Protein AF-W1DVC2-F1 (afdb_monomer_lite)

InterPro domains:
  IPR017850 Alkaline-phosphatase-like, core domain superfamily [G3DSA:3.40.720.10] (1-120)
  IPR017850 Alkaline-phosphatase-like, core domain superfamily [SSF53649] (7-137)
  IPR050448 OpgB/LTA synthase bacterial cell wall biosynthesis [PTHR47371] (1-309)
  IPR054288 Domain of unknown function DUF7024 [PF22895] (284-330)

pLDDT: mean 89.61, std 12.05, range [31.64, 98.25]

Foldseek 3Di:
DQLAPAQGHADPPAPQQFDDDPNDTRRNVSSVNRVVRVVVVVVVVCLPDPCQQVDKDKDKDPDWHDHYSCVVVQVVDDTDIDIDIDHSNDRDDDDQPAQAHPQQRVLQVCVVVVHHQDDDQHGHSPPGHHPRNVDVPVVVVCVVCVVVVQVVVVFDQAFFKKKAQQVQQWIDGPRDIDHDQWKWFHDNGGIDIDDDDPPDDPVLLVLLPDDQATKMKGKAAQLLCCLQANLVSVLGRAIWIWIEGQQFDIDIDGPPDSMDMDGHDYDPGDGHVVSSVVSSVSSPQPQARDEHDDPFDDLQHGYTHPPDPGDDDRFHQDPVGDTRPPPVDPPPPD

Secondary structure (DSSP, 8-state):
-TT-TTT----TT-S----EETTEE-HHHHHHHHHHHHHHHHHHHHHTSTTGGG-EEEEE-SS---SSTTHHHHTTS-----EEEEESS------------TTHHHHHHHHHTTS-SEETTEE-TTTS--HHHH-S-HHHHHHHHHHHHHHTS---S--SEEEEETTTTEEEETTEEEESSEEEEE-SS-EEEEE--TTS--HHHHHTTS-TT-EEEEEEEHHHHHHHH-GGGTT--SEEEEEEETTS-EEEEE--SSEEEEE-----PPP-HHHHHHHHHHHHS-TTT-EES-SS--TTSSSEETT-----S---B-TTS-BTT---------

Organism: NCBI:txid1432552

Radius of gyration: 25.4 Å; chains: 1; bounding box: 61×59×63 Å

Structure (mmCIF, N/CA/C/O backbone):
data_AF-W1DVC2-F1
#
_entry.id   AF-W1DVC2-F1
#
loop_
_atom_site.group_PDB
_atom_site.id
_atom_site.type_symbol
_atom_site.label_atom_id
_atom_site.label_alt_id
_atom_site.label_comp_id
_atom_site.label_asym_id
_atom_site.label_entity_id
_atom_site.label_seq_id
_atom_site.pdbx_PDB_ins_code
_atom_site.Cartn_x
_atom_site.Cartn_y
_atom_site.Cartn_z
_atom_site.occupancy
_atom_site.B_iso_or_equiv
_atom_site.auth_seq_id
_atom_site.auth_comp_id
_atom_site.auth_asym_id
_atom_site.auth_atom_id
_atom_site.pdbx_PDB_model_num
ATOM 1 N N . MET A 1 1 ? -11.794 9.216 6.863 1.00 61.22 1 MET A N 1
ATOM 2 C CA . MET A 1 1 ? -11.065 10.051 5.881 1.00 61.22 1 MET A CA 1
ATOM 3 C C . MET A 1 1 ? -10.793 11.454 6.409 1.00 61.22 1 MET A C 1
ATOM 5 O O . MET A 1 1 ? -9.753 12.006 6.090 1.00 61.22 1 MET A O 1
ATOM 9 N N . ASP A 1 2 ? -11.664 12.021 7.244 1.00 81.62 2 ASP A N 1
ATOM 10 C CA . ASP A 1 2 ? -11.546 13.417 7.690 1.00 81.62 2 ASP A CA 1
ATOM 11 C C . ASP A 1 2 ? -10.280 13.739 8.494 1.00 81.62 2 ASP A C 1
ATOM 13 O O . ASP A 1 2 ? -9.804 14.861 8.479 1.00 81.62 2 ASP A O 1
ATOM 17 N N . THR A 1 3 ? -9.660 12.767 9.155 1.00 84.38 3 THR A N 1
ATOM 18 C CA . THR A 1 3 ? -8.410 12.980 9.904 1.00 84.38 3 THR A CA 1
ATOM 19 C C . THR A 1 3 ? -7.147 12.753 9.065 1.00 84.38 3 THR A C 1
ATOM 21 O O . THR A 1 3 ? -6.054 12.647 9.621 1.00 84.38 3 THR A O 1
ATOM 24 N N . HIS A 1 4 ? -7.273 12.635 7.739 1.00 82.06 4 HIS A N 1
ATOM 25 C CA . HIS A 1 4 ? -6.148 12.330 6.858 1.00 82.06 4 HIS A CA 1
ATOM 26 C C . HIS A 1 4 ? -5.199 13.522 6.686 1.00 82.06 4 HIS A C 1
ATOM 28 O O . HIS A 1 4 ? -5.608 14.682 6.632 1.00 82.06 4 HIS A O 1
ATOM 34 N N . HIS A 1 5 ? -3.908 13.226 6.556 1.00 70.25 5 HIS A N 1
ATOM 35 C CA . HIS A 1 5 ? -2.877 14.221 6.280 1.00 70.25 5 HIS A CA 1
ATOM 36 C C . HIS A 1 5 ? -3.102 14.901 4.905 1.00 70.25 5 HIS A C 1
ATOM 38 O O . HIS A 1 5 ? -3.737 14.307 4.024 1.00 70.25 5 HIS A O 1
ATOM 44 N N . PRO A 1 6 ? -2.601 16.135 4.681 1.00 74.25 6 PRO A N 1
ATOM 45 C CA . PRO A 1 6 ? -1.720 16.929 5.552 1.00 74.25 6 PRO A CA 1
ATOM 46 C C . PRO A 1 6 ? -2.421 17.738 6.657 1.00 74.25 6 PRO A C 1
ATOM 48 O O . PRO A 1 6 ? -1.779 18.033 7.661 1.00 74.25 6 PRO A O 1
ATOM 51 N N . ASP A 1 7 ? -3.704 18.069 6.507 1.00 76.38 7 ASP A N 1
ATOM 52 C CA . ASP A 1 7 ? -4.390 19.024 7.398 1.00 76.38 7 ASP A CA 1
ATOM 53 C C . ASP A 1 7 ? -5.706 18.500 7.997 1.00 76.38 7 ASP A C 1
ATOM 55 O O . ASP A 1 7 ? -6.201 19.059 8.976 1.00 76.38 7 ASP A O 1
ATOM 59 N N . GLY A 1 8 ? -6.264 17.417 7.451 1.00 78.88 8 GLY A N 1
ATOM 60 C CA . GLY A 1 8 ? -7.605 16.936 7.775 1.00 78.88 8 GLY A CA 1
ATOM 61 C C . GLY A 1 8 ? -8.731 17.782 7.166 1.00 78.88 8 GLY A C 1
ATOM 62 O O . GLY A 1 8 ? -8.525 18.842 6.577 1.00 78.88 8 GLY A O 1
ATOM 63 N N . PHE A 1 9 ? -9.955 17.291 7.309 1.00 86.88 9 PHE A N 1
ATOM 64 C CA . PHE A 1 9 ? -11.204 17.918 6.913 1.00 86.88 9 PHE A CA 1
ATOM 65 C C . PHE A 1 9 ? -12.060 18.146 8.161 1.00 86.88 9 PHE A C 1
ATOM 67 O O . PHE A 1 9 ? -12.188 17.271 9.014 1.00 86.88 9 PHE A O 1
ATOM 74 N N . ILE A 1 10 ? -12.639 19.339 8.282 1.00 89.94 10 ILE A N 1
ATOM 75 C CA . ILE A 1 10 ? -13.488 19.715 9.416 1.00 89.94 10 ILE A CA 1
ATOM 76 C C . ILE A 1 10 ? -14.911 19.841 8.887 1.00 89.94 10 ILE A C 1
ATOM 78 O O . ILE A 1 10 ? -15.213 20.769 8.131 1.00 89.94 10 ILE A O 1
ATOM 82 N N . SER A 1 11 ? -15.781 18.913 9.281 1.00 89.19 11 SER A N 1
ATOM 83 C CA . SER A 1 11 ? -17.177 18.939 8.861 1.00 89.19 11 SER A CA 1
ATOM 84 C C . SER A 1 11 ? -17.883 20.213 9.331 1.00 89.19 11 SER A C 1
ATOM 86 O O . SER A 1 11 ? -17.666 20.727 10.433 1.00 89.19 11 SER A O 1
ATOM 88 N N . ARG A 1 12 ? -18.805 20.707 8.498 1.00 91.19 12 ARG A N 1
ATOM 89 C CA . ARG A 1 12 ? -19.673 21.842 8.841 1.00 91.19 12 ARG A CA 1
ATOM 90 C C . ARG A 1 12 ? -20.637 21.517 9.982 1.00 91.19 12 ARG A C 1
ATOM 92 O O . ARG A 1 12 ? -21.112 22.455 10.617 1.00 91.19 12 ARG A O 1
ATOM 99 N N . THR A 1 13 ? -20.906 20.237 10.224 1.00 92.06 13 THR A N 1
ATOM 100 C CA . THR A 1 13 ? -21.829 19.753 11.258 1.00 92.06 13 THR A CA 1
ATOM 101 C C . THR A 1 13 ? -21.210 19.666 12.645 1.00 92.06 13 THR A C 1
ATOM 103 O O . THR A 1 13 ? -21.963 19.521 13.594 1.00 92.06 13 THR A O 1
ATOM 106 N N . CYS A 1 14 ? -19.883 19.748 12.775 1.00 92.06 14 CYS A N 1
ATOM 107 C CA . CYS A 1 14 ? -19.234 19.709 14.084 1.00 92.06 14 CYS A CA 1
ATOM 108 C C . CYS A 1 14 ? -19.475 21.002 14.859 1.00 92.06 14 CYS A C 1
ATOM 110 O O . CYS A 1 14 ? -19.335 22.089 14.299 1.00 92.06 14 CYS A O 1
ATOM 112 N N . GLU A 1 15 ? -19.753 20.906 16.148 1.00 91.81 15 GLU A N 1
ATOM 113 C CA . GLU A 1 15 ? -19.785 22.044 17.060 1.00 91.81 15 GLU A CA 1
ATOM 114 C C . GLU A 1 15 ? -18.362 22.565 17.298 1.00 91.81 15 GLU A C 1
ATOM 116 O O . GLU A 1 15 ? -18.083 23.761 17.146 1.00 91.81 15 GLU A O 1
ATOM 121 N N . ARG A 1 16 ? -17.405 21.665 17.566 1.00 86.00 16 ARG A N 1
ATOM 122 C CA . ARG A 1 16 ? -16.007 22.038 17.836 1.00 86.00 16 ARG A CA 1
ATOM 123 C C . ARG A 1 16 ? -15.153 22.052 16.565 1.00 86.00 16 ARG A C 1
ATOM 125 O O . ARG A 1 16 ? -14.346 21.163 16.310 1.00 86.00 16 ARG A O 1
ATOM 132 N N . LYS A 1 17 ? -15.265 23.131 15.784 1.00 89.31 17 LYS A N 1
ATOM 133 C CA . LYS A 1 17 ? -14.523 23.319 14.511 1.00 89.31 17 LYS A CA 1
ATOM 134 C C . LYS A 1 17 ? -13.101 23.872 14.660 1.00 89.31 17 LYS A C 1
ATOM 136 O O . LYS A 1 17 ? -12.399 24.056 13.658 1.00 89.31 17 LYS A O 1
ATOM 141 N N . ARG A 1 18 ? -12.686 24.218 15.881 1.00 92.19 18 ARG A N 1
ATOM 142 C CA . ARG A 1 18 ? -11.416 24.897 16.152 1.00 92.19 18 ARG A CA 1
ATOM 143 C C . ARG A 1 18 ? -10.728 24.312 17.378 1.00 92.19 18 ARG A C 1
ATOM 145 O O . ARG A 1 18 ? -11.310 24.231 18.457 1.00 92.19 18 ARG A O 1
ATOM 152 N N . TYR A 1 19 ? 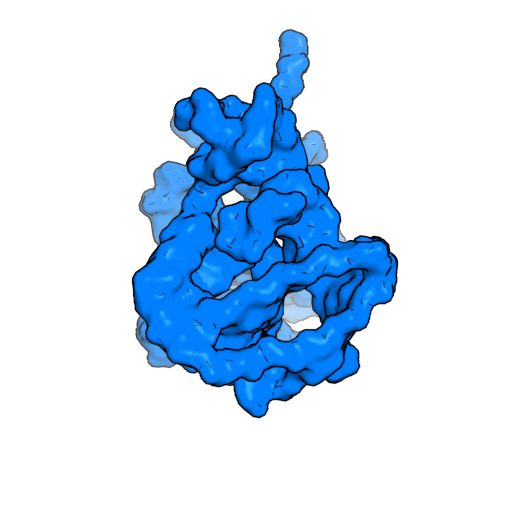-9.471 23.945 17.184 1.00 93.38 19 TYR A N 1
ATOM 153 C CA . TYR A 1 19 ? -8.538 23.584 18.234 1.00 93.38 19 TYR A CA 1
ATOM 154 C C . TYR A 1 19 ? -7.304 24.473 18.107 1.00 93.38 19 TYR A C 1
ATOM 156 O O . TYR A 1 19 ? -6.626 24.447 17.075 1.00 93.38 19 TYR A O 1
ATOM 164 N N . ASP A 1 20 ? -7.034 25.260 19.145 1.00 93.06 20 ASP A N 1
ATOM 165 C CA . ASP A 1 20 ? -5.920 26.200 19.168 1.00 93.06 20 ASP A CA 1
ATOM 166 C C . ASP A 1 20 ? -4.726 25.632 19.922 1.00 93.06 20 ASP A C 1
ATOM 168 O O . ASP A 1 20 ? -4.867 25.021 20.980 1.00 93.06 20 ASP A O 1
ATOM 172 N N . VAL A 1 21 ? -3.544 25.863 19.362 1.00 89.31 21 VAL A N 1
ATOM 173 C CA . VAL A 1 21 ? -2.258 25.581 19.991 1.00 89.31 21 VAL A CA 1
ATOM 174 C C . VAL A 1 21 ? -1.402 26.828 19.852 1.00 89.31 21 VAL A C 1
ATOM 176 O O . VAL A 1 21 ? -1.283 27.373 18.755 1.00 89.31 21 VAL A O 1
ATOM 179 N N . ASP A 1 22 ? -0.875 27.324 20.970 1.00 89.81 22 ASP A N 1
ATOM 180 C CA . ASP A 1 22 ? -0.102 28.572 21.031 1.00 89.81 22 ASP A CA 1
ATOM 181 C C . ASP A 1 22 ? -0.821 29.759 20.349 1.00 89.81 22 ASP A C 1
ATOM 183 O O . ASP A 1 22 ? -0.234 30.543 19.604 1.00 89.81 22 ASP A O 1
ATOM 187 N N . GLY A 1 23 ? -2.143 29.850 20.549 1.00 89.75 23 GLY A N 1
ATOM 188 C CA . GLY A 1 23 ? -3.001 30.898 19.979 1.00 89.75 23 GLY A CA 1
ATOM 189 C C . GLY A 1 23 ? -3.299 30.760 18.478 1.00 89.75 23 GLY A C 1
ATOM 190 O O . GLY A 1 23 ? -3.996 31.603 17.912 1.00 89.75 23 GLY A O 1
ATOM 191 N N . LYS A 1 24 ? -2.808 29.708 17.812 1.00 90.44 24 LYS A N 1
ATOM 192 C CA . LYS A 1 24 ? -3.027 29.459 16.381 1.00 90.44 24 LYS A CA 1
ATOM 193 C C . LYS A 1 24 ? -3.886 28.221 16.156 1.00 90.44 24 LYS A C 1
ATOM 195 O O . LYS A 1 24 ? -3.720 27.201 16.821 1.00 90.44 24 LYS A O 1
ATOM 200 N N . LYS A 1 25 ? -4.763 28.293 15.150 1.00 90.50 25 LYS A N 1
ATOM 201 C CA . LYS A 1 25 ? -5.590 27.154 14.742 1.00 90.50 25 LYS A CA 1
ATOM 202 C C . LYS A 1 25 ? -4.701 26.019 14.252 1.00 90.50 25 LYS A C 1
ATOM 204 O O . LYS A 1 25 ? -3.974 26.182 13.274 1.00 90.50 25 LYS A O 1
ATOM 209 N N . ASN A 1 26 ? -4.842 24.851 14.864 1.00 93.00 26 ASN A N 1
ATOM 210 C CA . ASN A 1 26 ? -4.253 23.621 14.366 1.00 93.00 26 ASN A CA 1
ATOM 211 C C . ASN A 1 26 ? -5.311 22.815 13.603 1.00 93.00 26 ASN A C 1
ATOM 213 O O . ASN A 1 26 ? -6.285 22.342 14.195 1.00 93.00 26 ASN A O 1
ATOM 217 N N . LEU A 1 27 ? -5.144 22.676 12.286 1.00 91.88 27 LEU A N 1
ATOM 218 C CA . LEU A 1 27 ? -6.134 22.019 11.425 1.00 91.88 27 LEU A CA 1
ATOM 219 C C . LEU A 1 27 ? -6.297 20.535 11.767 1.00 91.88 27 LEU A C 1
ATOM 221 O O . LEU A 1 27 ? -7.420 20.090 11.985 1.00 91.88 27 LEU A O 1
ATOM 225 N N . SER A 1 28 ? -5.189 19.820 11.956 1.00 91.94 28 SER A N 1
ATOM 226 C CA . SER A 1 28 ? -5.188 18.395 12.304 1.00 91.94 28 SER A CA 1
ATOM 227 C C . SER A 1 28 ? -5.889 18.132 13.636 1.00 91.94 28 SER A C 1
ATOM 229 O O . SER A 1 28 ? -6.758 17.267 13.712 1.00 91.94 28 SER A O 1
ATOM 231 N N . PHE A 1 29 ? -5.588 18.901 14.689 1.00 93.50 29 PHE A N 1
ATOM 232 C CA . PHE A 1 29 ? -6.297 18.744 15.966 1.00 93.50 29 PHE A CA 1
ATOM 233 C C . PHE A 1 29 ? -7.767 19.162 15.889 1.00 93.50 29 PHE A C 1
ATOM 235 O O . PHE A 1 29 ? -8.610 18.546 16.541 1.00 93.50 29 PHE A O 1
ATOM 242 N N . SER A 1 30 ? -8.099 20.163 15.070 1.00 94.62 30 SER A N 1
ATOM 243 C CA . SER A 1 30 ? -9.495 20.541 14.822 1.00 94.62 30 SER A CA 1
ATOM 244 C C . SER A 1 30 ? -10.257 19.404 14.125 1.00 94.62 30 SER A C 1
ATOM 246 O O . SER A 1 30 ? -11.368 19.078 14.532 1.00 94.62 30 SER A O 1
ATOM 248 N N . ALA A 1 31 ? -9.650 18.757 13.125 1.00 93.75 31 ALA A N 1
ATOM 249 C CA . ALA A 1 31 ? -10.230 17.614 12.421 1.00 93.75 31 ALA A CA 1
ATOM 250 C C . ALA A 1 31 ? -10.404 16.397 13.345 1.00 93.75 31 ALA A C 1
ATOM 252 O O . ALA A 1 31 ? -11.457 15.765 13.336 1.00 93.75 31 ALA A O 1
ATOM 253 N N . VAL A 1 32 ? -9.419 16.101 14.202 1.00 93.44 32 VAL A N 1
ATOM 254 C CA . VAL A 1 32 ? -9.534 15.038 15.218 1.00 93.44 32 VAL A CA 1
ATOM 255 C C . VAL A 1 32 ? -10.651 15.344 16.215 1.00 93.44 32 VAL A C 1
ATOM 257 O O . VAL A 1 32 ? -11.452 14.459 16.497 1.00 93.44 32 VAL A O 1
ATOM 260 N N . SER A 1 33 ? -10.752 16.585 16.700 1.00 93.81 33 SER A N 1
ATOM 261 C CA . SER A 1 33 ? -11.818 16.998 17.629 1.00 93.81 33 SER A CA 1
ATOM 262 C C . SER A 1 33 ? -13.208 16.820 17.009 1.00 93.81 33 SER A C 1
ATOM 264 O O . SER A 1 33 ? -14.107 16.273 17.638 1.00 93.81 33 SER A O 1
ATOM 266 N N . CYS A 1 34 ? -13.362 17.225 15.749 1.00 94.44 34 CYS A N 1
ATOM 267 C CA . CYS A 1 34 ? -14.594 17.055 14.983 1.00 94.44 34 CYS A CA 1
ATOM 268 C C . CYS A 1 34 ? -14.931 15.568 14.751 1.00 94.44 34 CYS A C 1
ATOM 270 O O . CYS A 1 34 ? -16.061 15.134 14.962 1.00 94.44 34 CYS A O 1
ATOM 272 N N . SER A 1 35 ? -13.935 14.747 14.405 1.00 93.56 35 SER A N 1
ATOM 273 C CA . SER A 1 35 ? -14.110 13.296 14.268 1.00 93.56 35 SER A CA 1
ATOM 274 C C . SER A 1 35 ? -14.547 12.640 15.586 1.00 93.56 35 SER A C 1
ATOM 276 O O . SER A 1 35 ? -15.460 11.816 15.594 1.00 93.56 35 SER A O 1
ATOM 278 N N . GLN A 1 36 ? -13.960 13.047 16.718 1.00 93.69 36 GLN A N 1
ATOM 279 C CA . GLN A 1 36 ? -14.353 12.564 18.046 1.00 93.69 36 GLN A CA 1
ATOM 280 C C . GLN A 1 36 ? -15.815 12.881 18.373 1.00 93.69 36 GLN A C 1
ATOM 282 O O . GLN A 1 36 ? -16.506 12.018 18.906 1.00 93.69 36 GLN A O 1
ATOM 287 N N . GLU A 1 37 ? -16.297 14.073 18.021 1.00 95.00 37 GLU A N 1
ATOM 288 C CA . GLU A 1 37 ? -17.697 14.468 18.203 1.00 95.00 37 GLU A CA 1
ATOM 289 C C . GLU A 1 37 ? -18.649 13.542 17.431 1.00 95.00 37 GLU A C 1
ATOM 291 O O . GLU A 1 37 ? -19.603 13.004 17.994 1.00 95.00 37 GLU A O 1
ATOM 296 N N . HIS A 1 38 ? -18.355 13.273 16.156 1.00 94.62 38 HIS A N 1
ATOM 297 C CA . HIS A 1 38 ? -19.159 12.367 15.332 1.00 94.62 38 HIS A CA 1
ATOM 298 C C . HIS A 1 38 ? -19.107 10.912 15.808 1.00 94.62 38 HIS A C 1
ATOM 300 O O . HIS A 1 38 ? -20.139 10.236 15.828 1.00 94.62 38 HIS A O 1
ATOM 306 N N . ILE A 1 39 ? -17.936 10.432 16.234 1.00 95.75 39 ILE A N 1
ATOM 307 C CA . ILE A 1 39 ? -17.786 9.093 16.817 1.00 95.75 39 ILE A CA 1
ATOM 308 C C . ILE A 1 39 ? -18.597 8.990 18.113 1.00 95.75 39 ILE A C 1
ATOM 310 O O . ILE A 1 39 ? -19.343 8.027 18.282 1.00 95.75 39 ILE A O 1
ATOM 314 N N . ALA A 1 40 ? -18.507 9.982 19.001 1.00 96.38 40 ALA A N 1
ATOM 315 C CA . ALA A 1 40 ? -19.268 10.006 20.246 1.00 96.38 40 ALA A CA 1
ATOM 316 C C . ALA A 1 40 ? -20.781 10.008 19.980 1.00 96.38 40 ALA A C 1
ATOM 318 O O . ALA A 1 40 ? -21.500 9.191 20.550 1.00 96.38 40 ALA A O 1
ATOM 319 N N . ALA A 1 41 ? -21.258 10.846 19.054 1.00 96.62 41 ALA A N 1
ATOM 320 C CA . ALA A 1 41 ? -22.669 10.893 18.675 1.00 96.62 41 ALA A CA 1
ATOM 321 C C . ALA A 1 41 ? -23.174 9.546 18.127 1.00 96.62 41 ALA A C 1
ATOM 323 O O . ALA A 1 41 ? -24.274 9.105 18.470 1.00 96.62 41 ALA A O 1
ATOM 324 N N . LEU A 1 42 ? -22.370 8.859 17.309 1.00 97.25 42 LEU A N 1
ATOM 325 C CA . LEU A 1 42 ? -22.698 7.519 16.819 1.00 97.25 42 LEU A CA 1
ATOM 326 C C . LEU A 1 42 ? -22.770 6.501 17.964 1.00 97.25 42 LEU A C 1
ATOM 328 O O . LEU A 1 42 ? -23.725 5.727 18.032 1.00 97.25 42 LEU A O 1
ATOM 332 N N . ILE A 1 43 ? -21.788 6.508 18.867 1.00 97.69 43 ILE A N 1
ATOM 333 C CA . ILE A 1 43 ? -21.747 5.606 20.024 1.00 97.69 43 ILE A CA 1
ATOM 334 C C . ILE A 1 43 ? -22.971 5.818 20.917 1.00 97.69 43 ILE A C 1
ATOM 336 O O . ILE A 1 43 ? -23.637 4.844 21.263 1.00 97.69 43 ILE A O 1
ATOM 340 N N . GLU A 1 44 ? -23.317 7.064 21.246 1.00 97.81 44 GLU A N 1
ATOM 341 C CA . GLU A 1 44 ? -24.495 7.362 22.068 1.00 97.81 44 GLU A CA 1
ATOM 342 C C . GLU A 1 44 ? -25.797 6.945 21.380 1.00 97.81 44 GLU A C 1
ATOM 344 O O . GLU A 1 44 ? -26.682 6.375 22.020 1.00 97.81 44 GLU A O 1
ATOM 349 N N . LYS A 1 45 ? -25.895 7.114 20.057 1.00 98.12 45 LYS A N 1
ATOM 350 C CA . LYS A 1 45 ? -27.043 6.620 19.289 1.00 98.12 45 LYS A CA 1
ATOM 351 C C . LYS A 1 45 ? -27.173 5.096 19.356 1.00 98.12 45 LYS A C 1
ATOM 353 O O . LYS A 1 45 ? -28.287 4.591 19.484 1.00 98.12 45 LYS A O 1
ATOM 358 N N . ILE A 1 46 ? -26.060 4.360 19.285 1.00 97.50 46 ILE A N 1
ATOM 359 C CA . ILE A 1 46 ? -26.064 2.897 19.438 1.00 97.50 46 ILE A CA 1
ATOM 360 C C . ILE A 1 46 ? -26.469 2.524 20.867 1.00 97.50 46 ILE A C 1
ATOM 362 O O . ILE A 1 46 ? -27.341 1.672 21.031 1.00 97.50 46 ILE A O 1
ATOM 366 N N . LYS A 1 47 ? -25.903 3.188 21.884 1.00 96.56 47 LYS A N 1
ATOM 367 C CA . LYS A 1 47 ? -26.210 2.960 23.308 1.00 96.56 47 LYS A CA 1
ATOM 368 C C . LYS A 1 47 ? -27.683 3.179 23.649 1.00 96.56 47 LYS A C 1
ATOM 370 O O . LYS A 1 47 ? -28.230 2.435 24.454 1.00 96.56 47 LYS A O 1
ATOM 375 N N . ALA A 1 48 ? -28.325 4.163 23.022 1.00 97.75 48 ALA A N 1
ATOM 376 C CA . ALA A 1 48 ? -29.748 4.449 23.199 1.00 97.75 48 ALA A CA 1
ATOM 377 C C . ALA A 1 48 ? -30.676 3.451 22.477 1.00 97.75 48 ALA A C 1
ATOM 379 O O . ALA A 1 48 ? -31.891 3.492 22.666 1.00 97.75 48 ALA A O 1
ATOM 380 N N . SER A 1 49 ? -30.137 2.569 21.629 1.00 97.62 49 SER A N 1
ATOM 381 C CA . SER A 1 49 ? -30.942 1.598 20.890 1.00 97.62 49 SER A CA 1
ATOM 382 C C . SER A 1 49 ? -31.276 0.353 21.730 1.00 97.62 49 SER A C 1
ATOM 384 O O . SER A 1 49 ? -30.471 -0.058 22.571 1.00 97.62 49 SER A O 1
ATOM 386 N N . PRO A 1 50 ? -32.396 -0.344 21.444 1.00 97.44 50 PRO A N 1
ATOM 387 C CA . PRO A 1 50 ? -32.717 -1.629 22.077 1.00 97.44 50 PRO A CA 1
ATOM 388 C C . PRO A 1 50 ? -31.656 -2.721 21.860 1.00 97.44 50 PRO A C 1
ATOM 390 O O . PRO A 1 50 ? -31.621 -3.709 22.591 1.00 97.44 50 PRO A O 1
ATOM 393 N N . TYR A 1 51 ? -30.785 -2.554 20.861 1.00 96.50 51 TYR A N 1
ATOM 394 C CA . TYR A 1 51 ? -29.777 -3.539 20.472 1.00 96.50 51 TYR A CA 1
ATOM 395 C C . TYR A 1 51 ? -28.471 -3.418 21.259 1.00 96.50 51 TYR A C 1
ATOM 397 O O . TYR A 1 51 ? -27.648 -4.335 21.203 1.00 96.50 51 TYR A O 1
ATOM 405 N N . PHE A 1 52 ? -28.264 -2.325 22.009 1.00 96.25 52 PHE A N 1
ATOM 406 C CA . PHE A 1 52 ? -26.989 -2.067 22.681 1.00 96.25 52 PHE A CA 1
ATOM 407 C C . PHE A 1 52 ? -26.561 -3.221 23.585 1.00 96.25 52 PHE A C 1
ATOM 409 O O . PHE A 1 52 ? -25.407 -3.633 23.530 1.00 96.25 52 PHE A O 1
ATOM 416 N N . LYS A 1 53 ? -27.501 -3.803 24.343 1.00 95.31 53 LYS A N 1
ATOM 417 C CA . LYS A 1 53 ? -27.233 -4.922 25.260 1.00 95.31 53 LYS A CA 1
ATOM 418 C C . LYS A 1 53 ? -26.551 -6.116 24.578 1.00 95.31 53 LYS A C 1
ATOM 420 O O . LYS A 1 53 ? -25.805 -6.830 25.233 1.00 95.31 53 LYS A O 1
ATOM 425 N N . ASN A 1 54 ? -26.780 -6.311 23.278 1.00 96.00 54 ASN A N 1
ATOM 426 C CA . ASN A 1 54 ? -26.175 -7.372 22.472 1.00 96.00 54 ASN A CA 1
ATOM 427 C C . ASN A 1 54 ? -25.174 -6.823 21.436 1.00 96.00 54 ASN A C 1
ATOM 429 O O . ASN A 1 54 ? -25.040 -7.365 20.342 1.00 96.00 54 ASN A O 1
ATOM 433 N N . THR A 1 55 ? -24.518 -5.702 21.741 1.00 96.50 55 THR A N 1
ATOM 434 C CA . THR A 1 55 ? -23.569 -5.036 20.845 1.00 96.50 55 THR A CA 1
ATOM 435 C C . THR A 1 55 ? -22.226 -4.824 21.539 1.00 96.50 55 THR A C 1
ATOM 437 O O . THR A 1 55 ? -22.154 -4.341 22.672 1.00 96.50 55 THR A O 1
ATOM 440 N N . VAL A 1 56 ? -21.152 -5.136 20.814 1.00 96.94 56 VAL A N 1
ATOM 441 C CA . VAL A 1 56 ? -19.775 -4.775 21.161 1.00 96.94 56 VAL A CA 1
ATOM 442 C C . VAL A 1 56 ? -19.341 -3.653 20.226 1.00 96.94 56 VAL A C 1
ATOM 444 O O . VAL A 1 56 ? -19.314 -3.830 19.009 1.00 96.94 56 VAL A O 1
ATOM 447 N N . ILE A 1 57 ? -19.008 -2.492 20.782 1.00 97.62 57 ILE A N 1
ATOM 448 C CA . ILE A 1 57 ? -18.481 -1.358 20.019 1.00 97.62 57 ILE A CA 1
ATOM 449 C C . ILE A 1 57 ? -16.970 -1.330 20.211 1.00 97.62 57 ILE A C 1
ATOM 451 O O . ILE A 1 57 ? -16.489 -1.271 21.340 1.00 97.62 57 ILE A O 1
ATOM 455 N N . VAL A 1 58 ? -16.220 -1.336 19.114 1.00 97.56 58 VAL A N 1
ATOM 456 C CA . VAL A 1 58 ? -14.756 -1.276 19.129 1.00 97.56 58 VAL A CA 1
ATOM 457 C C . VAL A 1 58 ? -14.320 0.014 18.461 1.00 97.56 58 VAL A C 1
ATOM 459 O O . VAL A 1 58 ? -14.680 0.273 17.314 1.00 97.56 58 VAL A O 1
ATOM 462 N N . VAL A 1 59 ? -13.520 0.809 19.163 1.00 97.00 59 VAL A N 1
ATOM 463 C CA . VAL A 1 59 ? -12.895 2.007 18.601 1.00 97.00 59 VAL A CA 1
ATOM 464 C C . VAL A 1 59 ? -11.395 1.773 18.570 1.00 97.00 59 VAL A C 1
ATOM 466 O O . VAL A 1 59 ? -10.760 1.599 19.609 1.00 97.00 59 VAL A O 1
ATOM 469 N N . SER A 1 60 ? -10.839 1.737 17.361 1.00 95.81 60 SER A N 1
ATOM 470 C CA . SER A 1 60 ? -9.431 1.442 17.111 1.00 95.81 60 SER A CA 1
ATOM 471 C C . SER A 1 60 ? -8.837 2.474 16.166 1.00 95.81 60 SER A C 1
ATOM 473 O O . SER A 1 60 ? -9.442 2.792 15.145 1.00 95.81 60 SER A O 1
ATOM 475 N N . SER A 1 61 ? -7.628 2.942 16.466 1.00 93.88 61 SER A N 1
ATOM 476 C CA . SER A 1 61 ? -6.788 3.601 15.468 1.00 93.88 61 SER A CA 1
ATOM 477 C C . SER A 1 61 ? -6.283 2.571 14.461 1.00 93.88 61 SER A C 1
ATOM 479 O O . SER A 1 61 ? -6.002 1.423 14.814 1.00 93.88 61 SER A O 1
ATOM 481 N N . ASP A 1 62 ? -6.144 3.005 13.220 1.00 89.75 62 ASP A N 1
ATOM 482 C CA . ASP A 1 62 ? -5.462 2.300 12.143 1.00 89.75 62 ASP A CA 1
ATOM 483 C C . ASP A 1 62 ? -3.939 2.447 12.273 1.00 89.75 62 ASP A C 1
ATOM 485 O O . ASP A 1 62 ? -3.214 1.451 12.325 1.00 89.75 62 ASP A O 1
ATOM 489 N N . HIS A 1 63 ? -3.447 3.682 12.396 1.00 91.75 63 HIS A N 1
ATOM 490 C CA . HIS A 1 63 ? -2.026 3.990 12.492 1.00 91.75 63 HIS A CA 1
ATOM 491 C C . HIS A 1 63 ? -1.739 5.295 13.254 1.00 91.75 63 HIS A C 1
ATOM 493 O O . HIS A 1 63 ? -2.614 6.118 13.525 1.00 91.75 63 HIS A O 1
ATOM 499 N N . LEU A 1 64 ? -0.458 5.510 13.572 1.00 90.69 64 LEU A N 1
ATOM 500 C CA . LEU A 1 64 ? 0.017 6.772 14.131 1.00 90.69 64 LEU A CA 1
ATOM 501 C C . LEU A 1 64 ? -0.054 7.873 13.069 1.00 90.69 64 LEU A C 1
ATOM 503 O O . LEU A 1 64 ? 0.351 7.660 11.928 1.00 90.69 64 LEU A O 1
ATOM 507 N N . ALA A 1 65 ? -0.493 9.075 13.444 1.00 87.50 65 ALA A N 1
ATOM 508 C CA . ALA A 1 65 ? -0.543 10.217 12.530 1.00 87.50 65 ALA A CA 1
ATOM 509 C C . ALA A 1 65 ? 0.781 10.448 11.762 1.00 87.50 65 ALA A C 1
ATOM 511 O O . ALA A 1 65 ? 1.867 10.499 12.348 1.00 87.50 65 ALA A O 1
ATOM 512 N N . MET A 1 66 ? 0.690 10.609 10.446 1.00 84.94 66 MET A N 1
ATOM 513 C CA . MET A 1 66 ? 1.824 11.012 9.611 1.00 84.94 66 MET A CA 1
ATOM 514 C C . MET A 1 66 ? 2.108 12.514 9.775 1.00 84.94 66 MET A C 1
ATOM 516 O O . MET A 1 66 ? 1.396 13.213 10.500 1.00 84.94 66 MET A O 1
ATOM 520 N N . LYS A 1 67 ? 3.156 13.025 9.114 1.00 82.56 67 LYS A N 1
ATOM 521 C CA . LYS A 1 67 ? 3.493 14.454 9.152 1.00 82.56 67 LYS A CA 1
ATOM 522 C C . LYS A 1 67 ? 2.300 15.307 8.710 1.00 82.56 67 LYS A C 1
ATOM 524 O O . LYS A 1 67 ? 1.777 15.132 7.614 1.00 82.56 67 LYS A O 1
ATOM 529 N N . ASN A 1 68 ? 1.884 16.213 9.587 1.00 85.25 68 ASN A N 1
ATOM 530 C CA . ASN A 1 68 ? 0.697 17.052 9.446 1.00 85.25 68 ASN A CA 1
ATOM 531 C C . ASN A 1 68 ? 0.865 18.357 10.249 1.00 85.25 68 ASN A C 1
ATOM 533 O O . ASN A 1 68 ? 1.911 18.578 10.866 1.00 85.25 68 ASN A O 1
ATOM 537 N N . SER A 1 69 ? -0.161 19.210 10.290 1.00 87.38 69 SER A N 1
ATOM 538 C CA . SER A 1 69 ? -0.110 20.484 11.030 1.00 87.38 69 SER A CA 1
ATOM 539 C C . SER A 1 69 ? 0.120 20.347 12.547 1.00 87.38 69 SER A C 1
ATOM 541 O O . SER A 1 69 ? 0.411 21.338 13.209 1.00 87.38 69 SER A O 1
ATOM 543 N N . ALA A 1 70 ? -0.040 19.157 13.132 1.00 89.81 70 ALA A N 1
ATOM 544 C CA . ALA A 1 70 ? 0.195 18.869 14.550 1.00 89.81 70 ALA A CA 1
ATOM 545 C C . ALA A 1 70 ? 1.543 18.173 14.830 1.00 89.81 70 ALA A C 1
ATOM 547 O O . ALA A 1 70 ? 1.853 17.887 15.987 1.00 89.81 70 ALA A O 1
ATOM 548 N N . TRP A 1 71 ? 2.349 17.901 13.800 1.00 89.88 71 TRP A N 1
ATOM 549 C CA . TRP A 1 71 ? 3.547 17.057 13.876 1.00 89.88 71 TRP A CA 1
ATOM 550 C C . TRP A 1 71 ? 4.531 17.451 14.984 1.00 89.88 71 TRP A C 1
ATOM 552 O O . TRP A 1 71 ? 4.962 16.595 15.758 1.00 89.88 71 TRP A O 1
ATOM 562 N N . ASP A 1 72 ? 4.846 18.741 15.095 1.00 89.69 72 ASP A N 1
ATOM 563 C CA . ASP A 1 72 ? 5.831 19.242 16.062 1.00 89.69 72 ASP A CA 1
ATOM 564 C C . ASP A 1 72 ? 5.364 19.082 17.513 1.00 89.69 72 ASP A C 1
ATOM 566 O O . ASP A 1 72 ? 6.185 18.993 18.422 1.00 89.69 72 ASP A O 1
ATOM 570 N N . TYR A 1 73 ? 4.052 19.006 17.744 1.00 89.75 73 TYR A N 1
ATOM 571 C CA . TYR A 1 73 ? 3.480 18.733 19.062 1.00 89.75 73 TYR A CA 1
ATOM 572 C C . TYR A 1 73 ? 3.436 17.233 19.342 1.00 89.75 73 TYR A C 1
ATOM 574 O O . TYR A 1 73 ? 3.821 16.794 20.422 1.00 89.75 73 TYR A O 1
ATOM 582 N N . LEU A 1 74 ? 3.019 16.435 18.356 1.00 89.94 74 LEU A N 1
ATOM 583 C CA . LEU A 1 74 ? 2.886 14.986 18.502 1.00 89.94 74 LEU A CA 1
ATOM 584 C C . LEU A 1 74 ? 4.214 14.296 18.838 1.00 89.94 74 LEU A C 1
ATOM 586 O O . LEU A 1 74 ? 4.216 13.354 19.622 1.00 89.94 74 LEU A O 1
ATOM 590 N N . ASN A 1 75 ? 5.336 14.758 18.281 1.00 89.75 75 ASN A N 1
ATOM 591 C CA . ASN A 1 75 ? 6.649 14.138 18.514 1.00 89.75 75 ASN A CA 1
ATOM 592 C C . ASN A 1 75 ? 7.326 14.546 19.829 1.00 89.75 75 ASN A C 1
ATOM 594 O O . ASN A 1 75 ? 8.436 14.097 20.098 1.00 89.75 75 ASN A O 1
ATOM 598 N N . LYS A 1 76 ? 6.675 15.373 20.653 1.00 93.69 76 LYS A N 1
ATOM 599 C CA . LYS A 1 76 ? 7.128 15.664 22.024 1.00 93.69 76 LYS A CA 1
ATOM 600 C C . LYS A 1 76 ? 6.647 14.620 23.037 1.00 93.69 76 LYS A C 1
ATOM 602 O O . LYS A 1 76 ? 6.989 14.718 24.211 1.00 93.69 76 LYS A O 1
ATOM 607 N N . HIS A 1 77 ? 5.845 13.652 22.599 1.00 91.31 77 HIS A N 1
ATOM 608 C CA . HIS A 1 77 ? 5.220 12.646 23.449 1.00 91.31 77 HIS A CA 1
ATOM 609 C C . HIS A 1 77 ? 5.434 11.243 22.888 1.00 91.31 77 HIS A C 1
ATOM 611 O O . HIS A 1 77 ? 5.598 11.068 21.679 1.00 91.31 77 HIS A O 1
ATOM 617 N N . ASP A 1 78 ? 5.345 10.242 23.761 1.00 92.31 78 ASP A N 1
ATOM 618 C CA . ASP A 1 78 ? 5.206 8.856 23.331 1.00 92.31 78 ASP A CA 1
ATOM 619 C C . ASP A 1 78 ? 3.870 8.665 22.611 1.00 92.31 78 ASP A C 1
ATOM 621 O O . ASP A 1 78 ? 2.817 9.142 23.041 1.00 92.31 78 ASP A O 1
ATOM 625 N N . ARG A 1 79 ? 3.914 7.965 21.477 1.00 91.38 79 ARG A N 1
ATOM 626 C CA . ARG A 1 79 ? 2.781 7.857 20.557 1.00 91.38 79 ARG A CA 1
ATOM 627 C C . ARG A 1 79 ? 2.279 6.425 20.516 1.00 91.38 79 ARG A C 1
ATOM 629 O O . ARG A 1 79 ? 3.037 5.507 20.221 1.00 91.38 79 ARG A O 1
ATOM 636 N N . SER A 1 80 ? 0.986 6.253 20.765 1.00 92.31 80 SER A N 1
ATOM 637 C CA . SER A 1 80 ? 0.314 4.953 20.749 1.00 92.31 80 SER A CA 1
ATOM 638 C C . SER A 1 80 ? -0.985 5.021 19.953 1.00 92.31 80 SER A C 1
ATOM 640 O O . SER A 1 80 ? -1.645 6.059 19.912 1.00 92.31 80 SER A O 1
ATOM 642 N N . ASN A 1 81 ? -1.352 3.902 19.330 1.00 93.69 81 ASN A N 1
ATOM 643 C CA . ASN A 1 81 ? -2.668 3.729 18.721 1.00 93.69 81 ASN A CA 1
ATOM 644 C C . ASN A 1 81 ? -3.732 3.553 19.813 1.00 93.69 81 ASN A C 1
ATOM 646 O O . ASN A 1 81 ? -3.478 2.903 20.828 1.00 93.69 81 ASN A O 1
ATOM 650 N N . LEU A 1 82 ? -4.930 4.093 19.587 1.00 94.25 82 LEU A N 1
ATOM 651 C CA . LEU A 1 82 ? -6.074 3.893 20.472 1.00 94.25 82 LEU A CA 1
ATOM 652 C C . LEU A 1 82 ? -6.699 2.515 20.228 1.00 94.25 82 LEU A C 1
ATOM 654 O O . LEU A 1 82 ? -6.863 2.107 19.079 1.00 94.25 82 LEU A O 1
ATOM 658 N N . PHE A 1 83 ? -7.094 1.827 21.296 1.00 96.44 83 PHE A N 1
ATOM 659 C CA . PHE A 1 83 ? -7.977 0.664 21.238 1.00 96.44 83 PHE A CA 1
ATOM 660 C C . PHE A 1 83 ? -8.808 0.608 22.519 1.00 96.44 83 PHE A C 1
ATOM 662 O O . PHE A 1 83 ? -8.255 0.434 23.604 1.00 96.44 83 PHE A O 1
ATOM 669 N N . PHE A 1 84 ? -10.126 0.734 22.401 1.00 95.75 84 PHE A N 1
ATOM 670 C CA . PHE A 1 84 ? -11.042 0.466 23.505 1.00 95.75 84 PHE A CA 1
ATOM 671 C C . PHE A 1 84 ? -12.295 -0.253 23.016 1.00 95.75 84 PHE A C 1
ATOM 673 O O . PHE A 1 84 ? -12.663 -0.186 21.840 1.00 95.75 84 PHE A O 1
ATOM 680 N N . VAL A 1 85 ? -12.943 -0.947 23.947 1.00 96.50 85 VAL A N 1
ATOM 681 C CA . VAL A 1 85 ? -14.152 -1.724 23.690 1.00 96.50 85 VAL A CA 1
ATOM 682 C C . VAL A 1 85 ? -15.238 -1.288 24.663 1.00 96.50 85 VAL A C 1
ATOM 684 O O . VAL A 1 85 ? -14.997 -1.213 25.864 1.00 96.50 85 VAL A O 1
ATOM 687 N N . LEU A 1 86 ? -16.434 -1.017 24.146 1.00 96.25 86 LEU A N 1
ATOM 688 C CA . LEU A 1 86 ? -17.640 -0.794 24.938 1.00 96.25 86 LEU A CA 1
ATOM 689 C C . LEU A 1 86 ? -18.561 -1.997 24.772 1.00 96.25 86 LEU A C 1
ATOM 691 O O . LEU A 1 86 ? -18.864 -2.416 23.653 1.00 96.25 86 LEU A O 1
ATOM 695 N N . ARG A 1 87 ? -19.009 -2.538 25.900 1.00 94.62 87 ARG A N 1
ATOM 696 C CA . ARG A 1 87 ? -19.849 -3.730 25.982 1.00 94.62 87 ARG A CA 1
ATOM 697 C C . ARG A 1 87 ? -21.205 -3.364 26.563 1.00 94.62 87 ARG A C 1
ATOM 699 O O . ARG A 1 87 ? -21.268 -2.852 27.679 1.00 94.62 87 ARG A O 1
ATOM 706 N N . GLY A 1 88 ? -22.286 -3.639 25.836 1.00 93.19 88 GLY A N 1
ATOM 707 C CA . GLY A 1 88 ? -23.634 -3.415 26.365 1.00 93.19 88 GLY A CA 1
ATOM 708 C C . GLY A 1 88 ? -24.086 -4.450 27.395 1.00 93.19 88 GLY A C 1
ATOM 709 O O . GLY A 1 88 ? -25.020 -4.190 28.149 1.00 93.19 88 GLY A O 1
ATOM 710 N N . ASP A 1 89 ? -23.415 -5.601 27.457 1.00 92.50 89 ASP A N 1
ATOM 711 C CA . ASP A 1 89 ? -23.670 -6.665 28.431 1.00 92.50 89 ASP A CA 1
ATOM 712 C C . ASP A 1 89 ? -22.839 -6.521 29.718 1.00 92.50 89 ASP A C 1
ATOM 714 O O . ASP A 1 89 ? -23.204 -7.075 30.754 1.00 92.50 89 ASP A O 1
ATOM 718 N N . LYS A 1 90 ? -21.735 -5.761 29.673 1.00 88.25 90 LYS A N 1
ATOM 719 C CA . LYS A 1 90 ? -20.794 -5.591 30.786 1.00 88.25 90 LYS A CA 1
ATOM 720 C C . LYS A 1 90 ? -20.369 -4.119 30.926 1.00 88.25 90 LYS A C 1
ATOM 722 O O . LYS A 1 90 ? -19.365 -3.724 30.339 1.00 88.25 90 LYS A O 1
ATOM 727 N N . PRO A 1 91 ? -21.072 -3.306 31.738 1.00 79.19 91 PRO A N 1
ATOM 728 C CA . PRO A 1 91 ? -20.817 -1.864 31.868 1.00 79.19 91 PRO A CA 1
ATOM 729 C C . PRO A 1 91 ? -19.595 -1.513 32.739 1.00 79.19 91 PRO A C 1
ATOM 731 O O . PRO A 1 91 ? -19.438 -0.368 33.155 1.00 79.19 91 PRO A O 1
ATOM 734 N N . GLN A 1 92 ? -18.739 -2.485 33.059 1.00 87.44 92 GLN A N 1
ATOM 735 C CA . GLN A 1 92 ? -17.562 -2.265 33.891 1.00 87.44 92 GLN A CA 1
ATOM 736 C C . GLN A 1 92 ? -16.475 -1.537 33.097 1.00 87.44 92 GLN A C 1
ATOM 738 O O . GLN A 1 92 ? -16.103 -1.964 32.004 1.00 87.44 92 GLN A O 1
ATOM 743 N N . GLN A 1 93 ? -15.938 -0.465 33.676 1.00 89.56 93 GLN A N 1
ATOM 744 C CA . GLN A 1 93 ? -14.775 0.228 33.139 1.00 89.56 93 GLN A CA 1
ATOM 745 C C . GLN A 1 93 ? -13.496 -0.391 33.705 1.00 89.56 93 GLN A C 1
ATOM 747 O O . GLN A 1 93 ? -13.332 -0.496 34.919 1.00 89.56 93 GLN A O 1
ATOM 752 N N . GLU A 1 94 ? -12.583 -0.774 32.820 1.00 91.50 94 GLU A N 1
ATOM 753 C CA . GLU A 1 94 ? -11.283 -1.329 33.180 1.00 91.50 94 GLU A CA 1
ATOM 754 C C . GLU A 1 94 ? -10.222 -0.836 32.193 1.00 91.50 94 GLU A C 1
ATOM 756 O O . GLU A 1 94 ? -10.466 -0.763 30.986 1.00 91.50 94 GLU A O 1
ATOM 761 N N . THR A 1 95 ? -9.040 -0.501 32.710 1.00 93.69 95 THR A N 1
ATOM 762 C CA . THR A 1 95 ? -7.874 -0.144 31.898 1.00 93.69 95 THR A CA 1
ATOM 763 C C . THR A 1 95 ? -6.851 -1.263 32.001 1.00 93.69 95 THR A C 1
ATOM 765 O O . THR A 1 95 ? -6.291 -1.501 33.068 1.00 93.69 95 THR A O 1
ATOM 768 N N . LEU A 1 96 ? -6.572 -1.923 30.878 1.00 92.25 96 LEU A N 1
ATOM 769 C CA . LEU A 1 96 ? -5.598 -3.009 30.811 1.00 92.25 96 LEU A CA 1
ATOM 770 C C . LEU A 1 96 ? -4.256 -2.487 30.297 1.00 92.25 96 LEU A C 1
ATOM 772 O O . LEU A 1 96 ? -4.075 -2.270 29.099 1.00 92.25 96 LEU A O 1
ATOM 776 N N . ALA A 1 97 ? -3.298 -2.314 31.206 1.00 91.75 97 ALA A N 1
ATOM 777 C CA . ALA A 1 97 ? -1.943 -1.854 30.899 1.00 91.75 97 ALA A CA 1
ATOM 778 C C . ALA A 1 97 ? -1.029 -2.998 30.405 1.00 91.75 97 ALA A C 1
ATOM 780 O O . ALA A 1 97 ? 0.092 -3.170 30.881 1.00 91.75 97 ALA A O 1
ATOM 781 N N . VAL A 1 98 ? -1.515 -3.813 29.463 1.00 92.31 98 VAL A N 1
ATOM 782 C CA . VAL A 1 98 ? -0.754 -4.939 28.900 1.00 92.31 98 VAL A CA 1
ATOM 783 C C . VAL A 1 98 ? 0.060 -4.503 27.683 1.00 92.31 98 VAL A C 1
ATOM 785 O O . VAL A 1 98 ? -0.418 -3.763 26.821 1.00 92.31 98 VAL A O 1
ATOM 788 N N . LYS A 1 99 ? 1.299 -4.993 27.576 1.00 93.44 99 LYS A N 1
ATOM 789 C CA . LYS A 1 99 ? 2.133 -4.767 26.391 1.00 93.44 99 LYS A CA 1
ATOM 790 C C . LYS A 1 99 ? 1.555 -5.546 25.207 1.00 93.44 99 LYS A C 1
ATOM 792 O O . LYS A 1 99 ? 1.545 -6.773 25.227 1.00 93.44 99 LYS A O 1
ATOM 797 N N . ARG A 1 100 ? 1.099 -4.832 24.177 1.00 94.50 100 ARG A N 1
ATOM 798 C CA . ARG A 1 100 ? 0.384 -5.385 23.013 1.00 94.50 100 ARG A CA 1
ATOM 799 C C . ARG A 1 100 ? 0.685 -4.614 21.730 1.00 94.50 100 ARG A C 1
ATOM 801 O O . ARG A 1 100 ? 1.413 -3.623 21.759 1.00 94.50 100 ARG A O 1
ATOM 808 N N . ASN A 1 101 ? 0.136 -5.053 20.603 1.00 93.75 101 ASN A N 1
ATOM 809 C CA . ASN A 1 101 ? 0.116 -4.278 19.358 1.00 93.75 101 ASN A CA 1
ATOM 810 C C . ASN A 1 101 ? -1.230 -4.443 18.616 1.00 93.75 101 ASN A C 1
ATOM 812 O O . ASN A 1 101 ? -2.142 -5.104 19.107 1.00 93.75 101 ASN A O 1
ATOM 816 N N . THR A 1 102 ? -1.379 -3.818 17.445 1.00 94.94 102 THR A N 1
ATOM 817 C CA . THR A 1 102 ? -2.638 -3.825 16.675 1.00 94.94 102 THR A CA 1
ATOM 818 C C . THR A 1 102 ? -3.059 -5.208 16.167 1.00 94.94 102 THR A C 1
ATOM 820 O O . THR A 1 102 ? -4.249 -5.421 15.945 1.00 94.94 102 THR A O 1
ATOM 823 N N . MET A 1 103 ? -2.139 -6.172 16.034 1.00 94.62 103 MET A N 1
ATOM 824 C CA . MET A 1 103 ? -2.475 -7.552 15.651 1.00 94.62 103 MET A CA 1
ATOM 825 C C . MET A 1 103 ? -3.340 -8.243 16.714 1.00 94.62 103 MET A C 1
ATOM 827 O O . MET A 1 103 ? -4.139 -9.115 16.386 1.00 94.62 103 MET A O 1
ATOM 831 N N . ASP A 1 104 ? -3.240 -7.817 17.976 1.00 97.50 104 ASP A N 1
ATOM 832 C CA . ASP A 1 104 ? -3.996 -8.374 19.103 1.00 97.50 104 ASP A CA 1
ATOM 833 C C . ASP A 1 104 ? -5.463 -7.912 19.129 1.00 97.50 104 ASP A C 1
ATOM 835 O O . ASP A 1 104 ? -6.289 -8.502 19.829 1.00 97.50 104 ASP A O 1
ATOM 839 N N . ASN A 1 105 ? -5.818 -6.864 18.370 1.00 97.25 105 ASN A N 1
ATOM 840 C CA . ASN A 1 105 ? -7.160 -6.273 18.383 1.00 97.25 105 ASN A CA 1
ATOM 841 C C . ASN A 1 105 ? -8.223 -7.295 17.962 1.00 97.25 105 ASN A C 1
ATOM 843 O O . ASN A 1 105 ? -9.210 -7.471 18.672 1.00 97.25 105 ASN A O 1
ATOM 847 N N . GLY A 1 106 ? -7.991 -8.008 16.854 1.00 97.19 106 GLY A N 1
ATOM 848 C CA . GLY A 1 106 ? -8.919 -9.023 16.349 1.00 97.19 106 GLY A CA 1
ATOM 849 C C . GLY A 1 106 ? -9.102 -10.192 17.318 1.00 97.19 106 GLY A C 1
ATOM 850 O O . GLY A 1 106 ? -10.233 -10.552 17.624 1.00 97.19 106 GLY A O 1
ATOM 851 N N . ALA A 1 107 ? -8.002 -10.724 17.865 1.00 98.19 107 ALA A N 1
ATOM 852 C CA . ALA A 1 107 ? -8.043 -11.811 18.848 1.00 98.19 107 ALA A CA 1
ATOM 853 C C . ALA A 1 107 ? -8.777 -11.402 20.135 1.00 98.19 107 ALA A C 1
ATOM 855 O O . ALA A 1 107 ? -9.542 -12.179 20.690 1.00 98.19 107 ALA A O 1
ATOM 856 N N . THR A 1 108 ? -8.579 -10.161 20.590 1.00 97.81 108 THR A N 1
ATOM 857 C CA . THR A 1 108 ? -9.259 -9.628 21.780 1.00 97.81 108 THR A CA 1
ATOM 858 C C . THR A 1 108 ? -10.766 -9.510 21.559 1.00 97.81 108 THR A C 1
ATOM 860 O O . THR A 1 108 ? -11.546 -9.853 22.439 1.00 97.81 108 THR A O 1
ATOM 863 N N . VAL A 1 109 ? -11.195 -9.031 20.388 1.00 97.56 109 VAL A N 1
ATOM 864 C CA . VAL A 1 109 ? -12.626 -8.930 20.061 1.00 97.56 109 VAL A CA 1
ATOM 865 C C . VAL A 1 109 ? -13.246 -10.317 19.884 1.00 97.56 109 VAL A C 1
ATOM 867 O O . VAL A 1 109 ? -14.353 -10.535 20.362 1.00 97.56 109 VAL A O 1
ATOM 870 N N . LEU A 1 110 ? -12.534 -11.258 19.258 1.00 98.19 110 LEU A N 1
ATOM 871 C CA . LEU A 1 110 ? -12.983 -12.645 19.107 1.00 98.19 110 LEU A CA 1
ATOM 872 C C . LEU A 1 110 ? -13.240 -13.311 20.467 1.00 98.19 110 LEU A C 1
ATOM 874 O O . LEU A 1 110 ? -14.308 -13.885 20.664 1.00 98.19 110 LEU A O 1
ATOM 878 N N . ASP A 1 111 ? -12.313 -13.154 21.411 1.00 97.38 111 ASP A N 1
ATOM 879 C CA . ASP A 1 111 ? -12.440 -13.636 22.791 1.00 97.38 111 ASP A CA 1
ATOM 880 C C . ASP A 1 111 ? -13.656 -13.007 23.502 1.00 97.38 111 ASP A C 1
ATOM 882 O O . ASP A 1 111 ? -14.487 -13.706 24.078 1.00 97.38 111 ASP A O 1
ATOM 886 N N . ILE A 1 112 ? -13.861 -11.687 23.363 1.00 96.06 112 ILE A N 1
ATOM 887 C CA . ILE A 1 112 ? -15.045 -10.994 23.915 1.00 96.06 112 ILE A CA 1
ATOM 888 C C . ILE A 1 112 ? -16.358 -11.576 23.377 1.00 96.06 112 ILE A C 1
ATOM 890 O O . ILE A 1 112 ? -17.342 -11.636 24.115 1.00 96.06 112 ILE A O 1
ATOM 894 N N . LEU A 1 113 ? -16.380 -11.992 22.110 1.00 96.12 113 LEU A N 1
ATOM 895 C CA . LEU A 1 113 ? -17.546 -12.593 21.459 1.00 96.12 113 LEU A CA 1
ATOM 896 C C . LEU A 1 113 ? -17.745 -14.079 21.820 1.00 96.12 113 LEU A C 1
ATOM 898 O O . LEU A 1 113 ? -18.671 -14.701 21.303 1.00 96.12 113 LEU A O 1
ATOM 902 N N . GLY A 1 114 ? -16.911 -14.648 22.698 1.00 95.81 114 GLY A N 1
ATOM 903 C CA . GLY A 1 114 ? -16.965 -16.056 23.102 1.00 95.81 114 GLY A CA 1
ATOM 904 C C . GLY A 1 114 ? -16.296 -17.015 22.115 1.00 95.81 114 GLY A C 1
ATOM 905 O O . GLY A 1 114 ? -16.572 -18.213 22.146 1.00 95.81 114 GLY A O 1
ATOM 906 N N . GLY A 1 115 ? -15.465 -16.492 21.211 1.00 96.88 115 GLY A N 1
ATOM 907 C CA . GLY A 1 115 ? -14.634 -17.282 20.311 1.00 96.88 115 GLY A CA 1
ATOM 908 C C . GLY A 1 115 ? -13.305 -17.694 20.945 1.00 96.88 115 GLY A C 1
ATOM 909 O O . GLY A 1 115 ? -13.146 -17.720 22.163 1.00 96.88 115 GLY A O 1
ATOM 910 N N . ASP A 1 116 ? -12.338 -18.018 20.091 1.00 97.50 116 ASP A N 1
ATOM 911 C CA . ASP A 1 116 ? -10.978 -18.337 20.527 1.00 97.50 116 ASP A CA 1
ATOM 912 C C . ASP A 1 116 ? -10.199 -17.071 20.942 1.00 97.50 116 ASP A C 1
ATOM 914 O O . ASP A 1 116 ? -10.568 -15.944 20.602 1.00 97.50 116 ASP A O 1
ATOM 918 N N . ASN A 1 117 ? -9.078 -17.243 21.642 1.00 97.75 117 ASN A N 1
ATOM 919 C CA . ASN A 1 117 ? -8.252 -16.143 22.140 1.00 97.75 117 ASN A CA 1
ATOM 920 C C . ASN A 1 117 ? -7.023 -15.831 21.269 1.00 97.75 117 ASN A C 1
ATOM 922 O O . ASN A 1 117 ? -6.139 -15.064 21.670 1.00 97.75 117 ASN A O 1
ATOM 926 N N . TYR A 1 118 ? -6.965 -16.384 20.057 1.00 97.56 118 TYR A N 1
ATOM 927 C CA . TYR A 1 118 ? -5.930 -16.108 19.065 1.00 97.56 118 TYR A CA 1
ATOM 928 C C . TYR A 1 118 ? -6.499 -16.064 17.643 1.00 97.56 118 TYR A C 1
ATOM 930 O O . TYR A 1 118 ? -7.439 -16.771 17.298 1.00 97.56 118 TYR A O 1
ATOM 938 N N . ILE A 1 119 ? -5.890 -15.238 16.788 1.00 95.25 119 ILE A N 1
ATOM 939 C CA . ILE A 1 119 ? -6.118 -15.254 15.336 1.00 95.25 119 ILE A CA 1
ATOM 940 C C . ILE A 1 119 ? -4.864 -14.744 14.624 1.00 95.25 119 ILE A C 1
ATOM 942 O O . ILE A 1 119 ? -4.373 -13.647 14.896 1.00 95.25 119 ILE A O 1
ATOM 946 N N . GLY A 1 120 ? -4.293 -15.568 13.740 1.00 92.75 120 GLY A N 1
ATOM 947 C CA . GLY A 1 120 ? -2.984 -15.294 13.141 1.00 92.75 120 GLY A CA 1
ATOM 948 C C . GLY A 1 120 ? -1.906 -15.036 14.206 1.00 92.75 120 GLY A C 1
ATOM 949 O O . GLY A 1 120 ? -1.691 -15.844 15.115 1.00 92.75 120 GLY A O 1
ATOM 950 N N . LEU A 1 121 ? -1.234 -13.885 14.108 1.00 94.25 121 LEU A N 1
ATOM 951 C CA . LEU A 1 121 ? -0.219 -13.446 15.075 1.00 94.25 121 LEU A CA 1
ATOM 952 C C . LEU A 1 121 ? -0.805 -12.761 16.323 1.00 94.25 121 LEU A C 1
ATOM 954 O O . LEU A 1 121 ? -0.067 -12.513 17.273 1.00 94.25 121 LEU A O 1
ATOM 958 N N . GLY A 1 122 ? -2.104 -12.457 16.338 1.00 96.56 122 GLY A N 1
ATOM 959 C CA . GLY A 1 122 ? -2.763 -11.793 17.459 1.00 96.56 122 GLY A CA 1
ATOM 960 C C . GLY A 1 122 ? -3.044 -12.736 18.622 1.00 96.56 122 GLY A C 1
ATOM 961 O O . GLY A 1 122 ? -3.399 -13.903 18.416 1.00 96.56 122 GLY A O 1
ATOM 962 N N . ARG A 1 123 ? -2.922 -12.229 19.848 1.00 97.88 123 ARG A N 1
ATOM 963 C CA . ARG A 1 123 ? -3.374 -12.890 21.080 1.00 97.88 123 ARG A CA 1
ATOM 964 C C . ARG A 1 123 ? -4.295 -11.954 21.851 1.00 97.88 123 ARG A C 1
ATOM 966 O O . ARG A 1 123 ? -4.056 -10.750 21.898 1.00 97.88 123 ARG A O 1
ATOM 973 N N . SER A 1 124 ? -5.361 -12.495 22.427 1.00 97.75 124 SER A N 1
ATOM 974 C CA . SER A 1 124 ? -6.308 -11.710 23.210 1.00 97.75 124 SER A CA 1
ATOM 975 C C . SER A 1 124 ? -5.594 -11.012 24.358 1.00 97.75 124 SER A C 1
ATOM 977 O O . SER A 1 124 ? -4.817 -11.627 25.082 1.00 97.75 124 SER A O 1
ATOM 979 N N . SER A 1 125 ? -5.896 -9.730 24.549 1.00 95.88 125 SER A N 1
ATOM 980 C CA . SER A 1 125 ? -5.414 -8.961 25.698 1.00 95.88 125 SER A CA 1
ATOM 981 C C . SER A 1 125 ? -6.130 -9.308 27.009 1.00 95.88 125 SER A C 1
ATOM 983 O O . SER A 1 125 ? -5.746 -8.772 28.043 1.00 95.88 125 SER A O 1
ATOM 985 N N . LEU A 1 126 ? -7.175 -10.146 26.970 1.00 94.81 126 LEU A N 1
ATOM 986 C CA . LEU A 1 126 ? -7.943 -10.557 28.150 1.00 94.81 126 LEU A CA 1
ATOM 987 C C . LEU A 1 126 ? -7.439 -11.875 28.738 1.00 94.81 126 LEU A C 1
ATOM 989 O O . LEU A 1 126 ? -7.248 -11.977 29.944 1.00 94.81 126 LEU A O 1
ATOM 993 N N . SER A 1 127 ? -7.245 -12.881 27.885 1.00 95.69 127 SER A N 1
ATOM 994 C CA . SER A 1 127 ? -6.955 -14.257 28.310 1.00 95.69 127 SER A CA 1
ATOM 995 C C . SER A 1 127 ? -5.652 -14.825 27.740 1.00 95.69 127 SER A C 1
ATOM 997 O O . SER A 1 127 ? -5.270 -15.944 28.079 1.00 95.69 127 SER A O 1
ATOM 999 N N . GLY A 1 128 ? -4.960 -14.074 26.878 1.00 94.56 128 GLY A N 1
ATOM 1000 C CA . GLY A 1 128 ? -3.720 -14.486 26.231 1.00 94.56 128 GLY A CA 1
ATOM 1001 C C . GLY A 1 128 ? -2.538 -13.580 26.570 1.00 94.56 128 GLY A C 1
ATOM 1002 O O . GLY A 1 128 ? -2.677 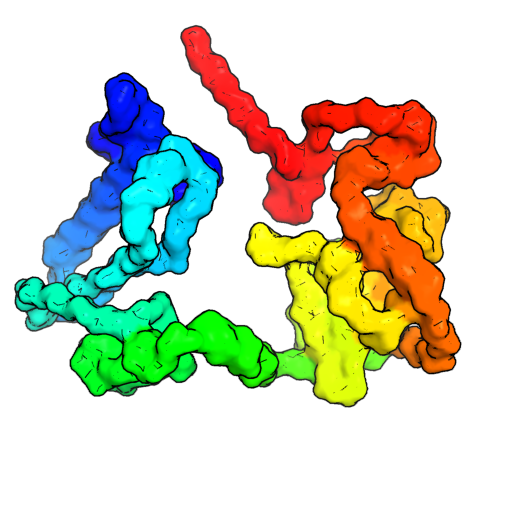-12.488 27.119 1.00 94.56 128 GLY A O 1
ATOM 1003 N N . GLN A 1 129 ? -1.341 -14.031 26.197 1.00 95.50 129 GLN A N 1
ATOM 1004 C CA . GLN A 1 129 ? -0.130 -13.219 26.261 1.00 95.50 129 GLN A CA 1
ATOM 1005 C C . GLN A 1 129 ? 0.237 -12.742 24.855 1.00 95.50 129 GLN A C 1
ATOM 1007 O O . GLN A 1 129 ? 0.534 -13.556 23.981 1.00 95.50 129 GLN A O 1
ATOM 1012 N N . SER A 1 130 ? 0.230 -11.425 24.631 1.00 96.75 130 SER A N 1
ATOM 1013 C CA . SER A 1 130 ? 0.661 -10.835 23.357 1.00 96.75 130 SER A CA 1
ATOM 1014 C C . SER A 1 130 ? 2.085 -11.257 22.999 1.00 96.75 130 SER A C 1
ATOM 1016 O O . SER A 1 130 ? 2.971 -11.293 23.857 1.00 96.75 130 SER A O 1
ATOM 1018 N N . LEU A 1 131 ? 2.343 -11.461 21.704 1.00 96.19 131 LEU A N 1
ATOM 1019 C CA . LEU A 1 131 ? 3.703 -11.665 21.200 1.00 96.19 131 LEU A CA 1
ATOM 1020 C C . LEU A 1 131 ? 4.618 -10.470 21.515 1.00 96.19 131 LEU A C 1
ATOM 1022 O O . LEU A 1 131 ? 5.806 -10.674 21.752 1.00 96.19 131 LEU A O 1
ATOM 1026 N N . SER A 1 132 ? 4.074 -9.247 21.614 1.00 95.12 132 SER A N 1
ATOM 1027 C CA . SER A 1 132 ? 4.822 -8.070 22.089 1.00 95.12 132 SER A CA 1
ATOM 1028 C C . SER A 1 132 ? 5.251 -8.184 23.557 1.00 95.12 132 SER A C 1
ATOM 1030 O O . SER A 1 132 ? 6.222 -7.543 23.965 1.00 95.12 132 SER A O 1
ATOM 1032 N N . GLY A 1 133 ? 4.520 -8.959 24.362 1.00 94.44 133 GLY A N 1
ATOM 1033 C CA . GLY A 1 133 ? 4.852 -9.270 25.753 1.00 94.44 133 GLY A CA 1
ATOM 1034 C C . GLY A 1 133 ? 5.915 -10.363 25.897 1.00 94.44 133 GLY A C 1
ATOM 1035 O O . GLY A 1 133 ? 6.593 -10.402 26.916 1.00 94.44 133 GLY A O 1
ATOM 1036 N N . ILE A 1 134 ? 6.086 -11.212 24.878 1.00 94.50 134 ILE A N 1
ATOM 1037 C CA . ILE A 1 134 ? 7.049 -12.326 24.865 1.00 94.50 134 ILE A CA 1
ATOM 1038 C C . ILE A 1 134 ? 8.371 -11.902 24.212 1.00 94.50 134 ILE A C 1
ATOM 1040 O O . ILE A 1 134 ? 9.450 -12.167 24.738 1.00 94.50 134 ILE A O 1
ATOM 1044 N N . PHE A 1 135 ? 8.302 -11.237 23.057 1.00 95.25 135 PHE A N 1
ATOM 1045 C CA . PHE A 1 135 ? 9.474 -10.841 22.281 1.00 95.25 135 PHE A CA 1
ATOM 1046 C C . PHE A 1 135 ? 9.802 -9.362 22.482 1.00 95.25 135 PHE A C 1
ATOM 1048 O O . PHE A 1 135 ? 8.991 -8.474 22.217 1.00 95.25 135 PHE A O 1
ATOM 1055 N N . MET A 1 136 ? 11.043 -9.081 22.883 1.00 91.31 136 MET A N 1
ATOM 1056 C CA . MET A 1 136 ? 11.559 -7.709 22.956 1.00 91.31 136 MET A CA 1
ATOM 1057 C C . MET A 1 136 ? 11.904 -7.138 21.572 1.00 91.31 136 MET A C 1
ATOM 1059 O O . MET A 1 136 ? 11.844 -5.928 21.381 1.00 91.31 136 MET A O 1
ATOM 1063 N N . ASN A 1 137 ? 12.193 -8.005 20.597 1.00 93.50 137 ASN A N 1
ATOM 1064 C CA . ASN A 1 137 ? 12.581 -7.681 19.220 1.00 93.50 137 ASN A CA 1
ATOM 1065 C C . ASN A 1 137 ? 11.449 -7.972 18.215 1.00 93.50 137 ASN A C 1
ATOM 1067 O O . ASN A 1 137 ? 11.613 -8.688 17.224 1.00 93.50 137 ASN A O 1
ATOM 1071 N N . MET A 1 138 ? 10.248 -7.464 18.509 1.00 92.44 138 MET A N 1
ATOM 1072 C CA . MET A 1 138 ? 9.043 -7.774 17.730 1.00 92.44 138 MET A CA 1
ATOM 1073 C C . MET A 1 138 ? 9.172 -7.367 16.253 1.00 92.44 138 MET A C 1
ATOM 1075 O O . MET A 1 138 ? 8.700 -8.085 15.374 1.00 92.44 138 MET A O 1
ATOM 1079 N N . LYS A 1 139 ? 9.847 -6.248 15.960 1.00 89.81 139 LYS A N 1
ATOM 1080 C CA . LYS A 1 139 ? 10.068 -5.766 14.588 1.00 89.81 139 LYS A CA 1
ATOM 1081 C C . LYS A 1 139 ? 10.851 -6.787 13.762 1.00 89.81 139 LYS A C 1
ATOM 1083 O O . LYS A 1 139 ? 10.439 -7.142 12.660 1.00 89.81 139 LYS A O 1
ATOM 1088 N N . GLU A 1 140 ? 11.948 -7.291 14.310 1.00 93.56 140 GLU A N 1
ATOM 1089 C CA . GLU A 1 140 ? 12.815 -8.282 13.678 1.00 93.56 140 GLU A CA 1
ATOM 1090 C C . GLU A 1 140 ? 12.064 -9.601 13.473 1.00 93.56 140 GLU A C 1
ATOM 1092 O O . GLU A 1 140 ? 12.173 -10.213 12.412 1.00 93.56 140 GLU A O 1
ATOM 1097 N N . LYS A 1 141 ? 11.238 -10.009 14.448 1.00 94.19 141 LYS A N 1
ATOM 1098 C CA . LYS A 1 141 ? 10.385 -11.202 14.334 1.00 94.19 141 LYS A CA 1
ATOM 1099 C C . LYS A 1 141 ? 9.360 -11.081 13.208 1.00 94.19 141 LYS A C 1
ATOM 1101 O O . LYS A 1 141 ? 9.269 -11.991 12.391 1.00 94.19 141 LYS A O 1
ATOM 1106 N N . VAL A 1 142 ? 8.640 -9.960 13.114 1.00 90.75 142 VAL A N 1
ATOM 1107 C CA . VAL A 1 142 ? 7.668 -9.731 12.027 1.00 90.75 142 VAL A CA 1
ATOM 1108 C C . VAL A 1 142 ? 8.353 -9.772 10.662 1.00 90.75 142 VAL A C 1
ATOM 1110 O O . VAL A 1 142 ? 7.841 -10.405 9.741 1.00 90.75 142 VAL A O 1
ATOM 1113 N N . LEU A 1 143 ? 9.525 -9.145 10.527 1.00 88.00 143 LEU A N 1
ATOM 1114 C CA . LEU A 1 143 ? 10.292 -9.182 9.281 1.00 88.00 143 LEU A CA 1
ATOM 1115 C C . LEU A 1 143 ? 10.751 -10.603 8.930 1.00 88.00 143 LEU A C 1
ATOM 1117 O O . LEU A 1 143 ? 10.664 -10.992 7.768 1.00 88.00 143 LEU A O 1
ATOM 1121 N N . ALA A 1 144 ? 11.173 -11.390 9.921 1.00 90.25 144 ALA A N 1
ATOM 1122 C CA . ALA A 1 144 ? 11.561 -12.783 9.724 1.00 90.25 144 ALA A CA 1
ATOM 1123 C C . ALA A 1 144 ? 10.378 -13.687 9.326 1.00 90.25 144 ALA A C 1
ATOM 1125 O O . ALA A 1 144 ? 10.567 -14.599 8.529 1.00 90.25 144 ALA A O 1
ATOM 1126 N N . TRP A 1 145 ? 9.165 -13.425 9.827 1.00 91.94 145 TRP A N 1
ATOM 1127 C CA . TRP A 1 145 ? 7.950 -14.180 9.477 1.00 91.94 145 TRP A CA 1
ATOM 1128 C C . TRP A 1 145 ? 7.282 -13.724 8.181 1.00 91.94 145 TRP A C 1
ATOM 1130 O O . TRP A 1 145 ? 6.408 -14.423 7.666 1.00 91.94 145 TRP A O 1
ATOM 1140 N N . LYS A 1 146 ? 7.672 -12.570 7.625 1.00 85.38 146 LYS A N 1
ATOM 1141 C CA . LYS A 1 146 ? 7.112 -12.036 6.374 1.00 85.38 146 LYS A CA 1
ATOM 1142 C C . LYS A 1 146 ? 7.033 -13.094 5.257 1.00 85.38 146 LYS A C 1
ATOM 1144 O O . LYS A 1 146 ? 5.965 -13.190 4.653 1.00 85.38 146 LYS A O 1
ATOM 1149 N N . PRO A 1 147 ? 8.070 -13.917 4.985 1.00 80.75 147 PRO A N 1
ATOM 1150 C CA . PRO A 1 147 ? 7.979 -14.956 3.962 1.00 80.75 147 PRO A CA 1
ATOM 1151 C C . PRO A 1 147 ? 6.876 -15.979 4.245 1.00 80.75 147 PRO A C 1
ATOM 1153 O O . PRO A 1 147 ? 6.209 -16.415 3.313 1.00 80.75 147 PRO A O 1
ATOM 1156 N N . ASP A 1 148 ? 6.665 -16.353 5.507 1.00 84.88 148 ASP A N 1
ATOM 1157 C CA . ASP A 1 148 ? 5.648 -17.329 5.909 1.00 84.88 148 ASP A CA 1
ATOM 1158 C C . ASP A 1 148 ? 4.236 -16.755 5.771 1.00 84.88 148 ASP A C 1
ATOM 1160 O O . ASP A 1 148 ? 3.347 -17.423 5.248 1.00 84.88 148 ASP A O 1
ATOM 1164 N N . VAL A 1 149 ? 4.046 -15.490 6.158 1.00 85.12 149 VAL A N 1
ATOM 1165 C CA . VAL A 1 149 ? 2.771 -14.772 6.005 1.00 85.12 149 VAL A CA 1
ATOM 1166 C C . VAL A 1 149 ? 2.413 -14.599 4.528 1.00 85.12 149 VAL A C 1
ATOM 1168 O O . VAL A 1 149 ? 1.274 -14.845 4.139 1.00 85.12 149 VAL A O 1
ATOM 1171 N N . ILE A 1 150 ? 3.388 -14.236 3.690 1.00 78.94 150 ILE A N 1
ATOM 1172 C CA . ILE A 1 150 ? 3.212 -14.109 2.236 1.00 78.94 150 ILE A CA 1
ATOM 1173 C C . ILE A 1 150 ? 2.806 -15.450 1.614 1.00 78.94 150 ILE A C 1
ATOM 1175 O O . ILE A 1 150 ? 1.987 -15.455 0.706 1.00 78.94 150 ILE A O 1
ATOM 1179 N N . ARG A 1 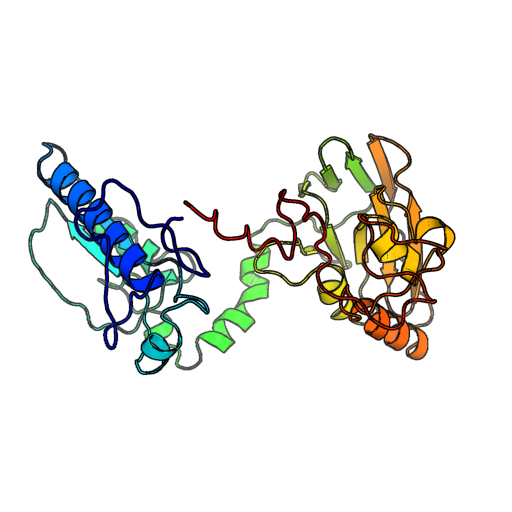151 ? 3.296 -16.595 2.113 1.00 77.00 151 ARG A N 1
ATOM 1180 C CA . ARG A 1 151 ? 2.883 -17.919 1.600 1.00 77.00 151 ARG A CA 1
ATOM 1181 C C . ARG A 1 151 ? 1.414 -18.257 1.853 1.00 77.00 151 ARG A C 1
ATOM 1183 O O . ARG A 1 151 ? 0.885 -19.123 1.162 1.00 77.00 151 ARG A O 1
ATOM 1190 N N . LEU A 1 152 ? 0.756 -17.607 2.815 1.00 82.94 152 LEU A N 1
ATOM 1191 C CA . LEU A 1 152 ? -0.688 -17.772 3.021 1.00 82.94 152 LEU A CA 1
ATOM 1192 C C . LEU A 1 152 ? -1.495 -17.156 1.873 1.00 82.94 152 LEU A C 1
ATOM 1194 O O . LEU A 1 152 ? -2.629 -17.560 1.623 1.00 82.94 152 LEU A O 1
ATOM 1198 N N . TRP A 1 153 ? -0.914 -16.189 1.162 1.00 76.88 153 TRP A N 1
ATOM 1199 C CA . TRP A 1 153 ? -1.472 -15.681 -0.077 1.00 76.88 153 TRP A CA 1
ATOM 1200 C C . TRP A 1 153 ? -1.076 -16.720 -1.123 1.00 76.88 153 TRP A C 1
ATOM 1202 O O . TRP A 1 153 ? 0.100 -16.847 -1.448 1.00 76.88 153 TRP A O 1
ATOM 1212 N N . ASN A 1 154 ? -2.035 -17.544 -1.553 1.00 78.94 154 ASN A N 1
ATOM 1213 C CA . ASN A 1 154 ? -1.852 -18.689 -2.454 1.00 78.94 154 ASN A CA 1
ATOM 1214 C C . ASN A 1 154 ? -1.384 -18.249 -3.858 1.00 78.94 154 ASN A C 1
ATOM 1216 O O . ASN A 1 154 ? -2.121 -18.341 -4.841 1.00 78.94 154 ASN A O 1
ATOM 1220 N N . PHE A 1 155 ? -0.180 -17.686 -3.941 1.00 83.06 155 PHE A N 1
ATOM 1221 C CA . PHE A 1 155 ? 0.385 -17.133 -5.155 1.00 83.06 155 PHE A CA 1
ATOM 1222 C C . PHE A 1 155 ? 0.752 -18.250 -6.130 1.00 83.06 155 PHE A C 1
ATOM 1224 O O . PHE A 1 155 ? 1.171 -19.335 -5.707 1.00 83.06 155 PHE A O 1
ATOM 1231 N N . PRO A 1 156 ? 0.642 -17.995 -7.443 1.00 86.31 156 PRO A N 1
ATOM 1232 C CA . PRO A 1 156 ? 1.070 -18.958 -8.441 1.00 86.31 156 PRO A CA 1
ATOM 1233 C C . PRO A 1 156 ? 2.533 -19.369 -8.267 1.00 86.31 156 PRO A C 1
ATOM 1235 O O . PRO A 1 156 ? 3.407 -18.543 -8.001 1.00 86.31 156 PRO A O 1
ATOM 1238 N N . LYS A 1 157 ? 2.808 -20.659 -8.465 1.00 88.12 157 LYS A N 1
ATOM 1239 C CA . LYS A 1 157 ? 4.177 -21.198 -8.438 1.00 88.12 157 LYS A CA 1
ATOM 1240 C C . LYS A 1 157 ? 4.949 -20.915 -9.721 1.00 88.12 157 LYS A C 1
ATOM 1242 O O . LYS A 1 157 ? 6.164 -20.803 -9.688 1.00 88.12 157 LYS A O 1
ATOM 1247 N N . GLU A 1 158 ? 4.235 -20.783 -10.835 1.00 90.94 158 GLU A N 1
ATOM 1248 C CA . GLU A 1 158 ? 4.809 -20.541 -12.153 1.00 90.94 158 GLU A CA 1
ATOM 1249 C C . GLU A 1 158 ? 3.971 -19.538 -12.949 1.00 90.94 158 GLU A C 1
ATOM 1251 O O . GLU A 1 158 ? 2.780 -19.341 -12.691 1.00 90.94 158 GLU A O 1
ATOM 1256 N N . MET A 1 159 ? 4.597 -18.932 -13.953 1.00 93.69 159 MET A N 1
ATOM 1257 C CA . MET A 1 159 ? 3.969 -18.051 -14.934 1.00 93.69 159 MET A CA 1
ATOM 1258 C C . MET A 1 159 ? 4.624 -18.339 -16.279 1.00 93.69 159 MET A C 1
ATOM 1260 O O . MET A 1 159 ? 5.626 -17.721 -16.598 1.00 93.69 159 MET A O 1
ATOM 1264 N N . LYS A 1 160 ? 4.115 -19.304 -17.053 1.00 93.19 160 LYS A N 1
ATOM 1265 C CA . LYS A 1 160 ? 4.645 -19.626 -18.399 1.00 93.19 160 LYS A CA 1
ATOM 1266 C C . LYS A 1 160 ? 4.006 -18.775 -19.491 1.00 93.19 160 LYS A C 1
ATOM 1268 O O . LYS A 1 160 ? 4.692 -18.231 -20.348 1.00 93.19 160 LYS A O 1
ATOM 1273 N N . ASN A 1 161 ? 2.682 -18.659 -19.435 1.00 96.44 161 ASN A N 1
ATOM 1274 C CA . ASN A 1 161 ? 1.880 -17.809 -20.307 1.00 96.44 161 ASN A CA 1
ATOM 1275 C C . ASN A 1 161 ? 1.112 -16.813 -19.442 1.00 96.44 161 ASN A C 1
ATOM 1277 O O . ASN A 1 161 ? 0.713 -17.141 -18.321 1.00 96.44 161 ASN A O 1
ATOM 1281 N N . PHE A 1 162 ? 0.872 -15.624 -19.975 1.00 97.38 162 PHE A N 1
ATOM 1282 C CA . PHE A 1 162 ? 0.083 -14.599 -19.310 1.00 97.38 162 PHE A CA 1
ATOM 1283 C C . PHE A 1 162 ? -0.668 -13.749 -20.327 1.00 97.38 162 PHE A C 1
ATOM 1285 O O 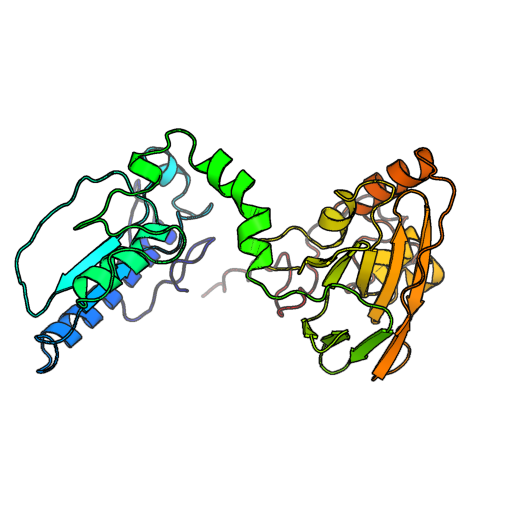. PHE A 1 162 ? -0.276 -13.662 -21.490 1.00 97.38 162 PHE A O 1
ATOM 1292 N N . THR A 1 163 ? -1.753 -13.128 -19.879 1.00 98.12 163 THR A N 1
ATOM 1293 C CA . THR A 1 163 ? -2.576 -12.236 -20.702 1.00 98.12 163 THR A CA 1
ATOM 1294 C C . THR A 1 163 ? -2.670 -10.877 -20.032 1.00 98.12 163 THR A C 1
ATOM 1296 O O . THR A 1 163 ? -2.856 -10.809 -18.819 1.00 98.12 163 THR A O 1
ATOM 1299 N N . ILE A 1 164 ? -2.543 -9.810 -20.813 1.00 98.25 164 ILE A N 1
ATOM 1300 C CA . ILE A 1 164 ? -2.783 -8.431 -20.395 1.00 98.25 164 ILE A CA 1
ATOM 1301 C C . ILE A 1 164 ? -4.086 -7.966 -21.044 1.00 98.25 164 ILE A C 1
ATOM 1303 O O . ILE A 1 164 ? -4.214 -7.988 -22.267 1.00 98.25 164 ILE A O 1
ATOM 1307 N N . ASP A 1 165 ? -5.028 -7.532 -20.212 1.00 97.50 165 ASP A N 1
ATOM 1308 C CA . ASP A 1 165 ? -6.243 -6.827 -20.610 1.00 97.50 165 ASP A CA 1
ATOM 1309 C C . ASP A 1 165 ? -6.030 -5.333 -20.342 1.00 97.50 165 ASP A C 1
ATOM 1311 O O . ASP A 1 165 ? -6.134 -4.867 -19.201 1.00 97.50 165 ASP A O 1
ATOM 1315 N N . SER A 1 166 ? -5.687 -4.576 -21.386 1.00 94.12 166 SER A N 1
ATOM 1316 C CA . SER A 1 166 ? -5.368 -3.150 -21.258 1.00 94.12 166 SER A CA 1
ATOM 1317 C C . SER A 1 166 ? -6.600 -2.271 -21.041 1.00 94.12 166 SER A C 1
ATOM 1319 O O . SER A 1 166 ? -6.466 -1.149 -20.558 1.00 94.12 166 SER A O 1
ATOM 1321 N N . GLN A 1 167 ? -7.801 -2.778 -21.337 1.00 92.62 167 GLN A N 1
ATOM 1322 C CA . GLN A 1 167 ? -9.054 -2.068 -21.080 1.00 92.62 167 GLN A CA 1
ATOM 1323 C C . GLN A 1 167 ? -9.471 -2.196 -19.614 1.00 92.62 167 GLN A C 1
ATOM 1325 O O . GLN A 1 167 ? -9.942 -1.230 -19.014 1.00 92.62 167 GLN A O 1
ATOM 1330 N N . LYS A 1 168 ? -9.270 -3.374 -19.013 1.00 95.38 168 LYS A N 1
ATOM 1331 C CA . LYS A 1 168 ? -9.546 -3.620 -17.588 1.00 95.38 168 LYS A CA 1
ATOM 1332 C C . LYS A 1 168 ? -8.368 -3.289 -16.677 1.00 95.38 168 LYS A C 1
ATOM 1334 O O . LYS A 1 168 ? -8.536 -3.328 -15.460 1.00 95.38 168 LYS A O 1
ATOM 1339 N N . ASN A 1 169 ? -7.202 -2.967 -17.241 1.00 94.75 169 ASN A N 1
ATOM 1340 C CA . ASN A 1 169 ? -5.938 -2.798 -16.521 1.00 94.75 169 ASN A CA 1
ATOM 1341 C C . ASN A 1 169 ? -5.621 -4.021 -15.646 1.00 94.75 169 ASN A C 1
ATOM 1343 O O . ASN A 1 169 ? -5.361 -3.897 -14.448 1.00 94.75 169 ASN A O 1
ATOM 1347 N N . MET A 1 170 ? -5.685 -5.212 -16.242 1.00 96.81 170 MET A N 1
ATOM 1348 C CA . MET A 1 170 ? -5.480 -6.482 -15.546 1.00 96.81 170 MET A CA 1
ATOM 1349 C C . MET A 1 170 ? -4.426 -7.333 -16.244 1.00 96.81 170 MET A C 1
ATOM 1351 O O . MET A 1 170 ? -4.330 -7.347 -17.468 1.00 96.81 170 MET A O 1
ATOM 1355 N N . ILE A 1 171 ? -3.693 -8.109 -15.454 1.00 97.12 171 ILE A N 1
ATOM 1356 C CA . ILE A 1 171 ? -2.880 -9.228 -15.924 1.00 97.12 171 ILE A CA 1
ATOM 1357 C C . ILE A 1 171 ? -3.412 -10.530 -15.327 1.00 97.12 171 ILE A C 1
ATOM 1359 O O . ILE A 1 171 ? -3.773 -10.583 -14.149 1.00 97.12 171 ILE A O 1
ATOM 1363 N N . ALA A 1 172 ? -3.457 -11.580 -16.142 1.00 96.75 172 ALA A N 1
ATOM 1364 C CA . ALA A 1 172 ? -3.880 -12.914 -15.744 1.00 96.75 172 ALA A CA 1
ATOM 1365 C C . ALA A 1 172 ? -2.802 -13.954 -16.066 1.00 96.75 172 ALA A C 1
ATOM 1367 O O . ALA A 1 172 ? -2.269 -13.983 -17.177 1.00 96.75 172 ALA A O 1
ATOM 1368 N N . PHE A 1 173 ? -2.501 -14.827 -15.107 1.00 95.62 173 PHE A N 1
ATOM 1369 C CA . PHE A 1 173 ? -1.606 -15.971 -15.285 1.00 95.62 173 PHE A CA 1
ATOM 1370 C C . PHE A 1 173 ? -1.915 -17.055 -14.255 1.00 95.62 173 PHE A C 1
ATOM 1372 O O . PHE A 1 173 ? -2.237 -16.759 -13.106 1.00 95.62 173 PHE A O 1
ATOM 1379 N N . SER A 1 174 ? -1.812 -18.322 -14.664 1.00 92.81 174 SER A N 1
ATOM 1380 C CA . SER A 1 174 ? -1.959 -19.483 -13.768 1.00 92.81 174 SER A CA 1
ATOM 1381 C C . SER A 1 174 ? -3.235 -19.454 -12.903 1.00 92.81 174 SER A C 1
ATOM 1383 O O . SER A 1 174 ? -3.209 -19.826 -11.735 1.00 92.81 174 SER A O 1
ATOM 1385 N N . GLY A 1 175 ? -4.349 -18.972 -13.471 1.00 90.50 175 GLY A N 1
ATOM 1386 C CA . GLY A 1 175 ? -5.650 -18.836 -12.797 1.00 90.50 175 GLY A CA 1
ATOM 1387 C C . GLY A 1 175 ? -5.812 -17.587 -11.917 1.00 90.50 175 GLY A C 1
ATOM 1388 O O . GLY A 1 175 ? -6.930 -17.264 -11.516 1.00 90.50 175 GLY A O 1
ATOM 1389 N N . SER A 1 176 ? -4.732 -16.851 -11.659 1.00 92.38 176 SER A N 1
ATOM 1390 C CA . SER A 1 176 ? -4.735 -15.637 -10.843 1.00 92.38 176 SER A CA 1
ATOM 1391 C C . SER A 1 176 ? -4.860 -14.377 -11.690 1.00 92.38 176 SER A C 1
ATOM 1393 O O . SER A 1 176 ? -4.421 -14.336 -12.839 1.00 92.38 176 SER A O 1
ATOM 1395 N N . HIS A 1 177 ? -5.440 -13.336 -11.091 1.00 93.81 177 HIS A N 1
ATOM 1396 C CA . HIS A 1 177 ? -5.690 -12.047 -11.725 1.00 93.81 177 HIS A CA 1
ATOM 1397 C C . HIS A 1 177 ? -5.178 -10.920 -10.828 1.00 93.81 177 HIS A C 1
ATOM 1399 O O . HIS A 1 177 ? -5.490 -10.885 -9.638 1.00 93.81 177 HIS A O 1
ATOM 1405 N N . PHE A 1 178 ? -4.433 -9.978 -11.401 1.00 93.81 178 PHE A N 1
ATOM 1406 C CA . PHE A 1 178 ? -3.857 -8.841 -10.684 1.00 93.81 178 PHE A CA 1
ATOM 1407 C C . PHE A 1 178 ? -4.103 -7.540 -11.446 1.00 93.81 178 PHE A C 1
ATOM 1409 O O . PHE A 1 178 ? -4.141 -7.538 -12.677 1.00 93.81 178 PHE A O 1
ATOM 1416 N N . ARG A 1 179 ? -4.259 -6.432 -10.716 1.00 94.31 179 ARG A N 1
ATOM 1417 C CA . ARG A 1 179 ? -4.365 -5.096 -11.317 1.00 94.31 179 ARG A CA 1
ATOM 1418 C C . ARG A 1 179 ? -3.003 -4.600 -11.790 1.00 94.31 179 ARG A C 1
ATOM 1420 O O . ARG A 1 179 ? -1.986 -4.913 -11.179 1.00 94.31 179 ARG A O 1
ATOM 1427 N N . LEU A 1 180 ? -3.025 -3.809 -12.855 1.00 94.06 180 LEU A N 1
ATOM 1428 C CA . LEU A 1 180 ? -1.879 -3.087 -13.392 1.00 94.06 180 LEU A CA 1
ATOM 1429 C C . LEU A 1 180 ? -1.827 -1.643 -12.856 1.00 94.06 180 LEU A C 1
ATOM 1431 O O . LEU A 1 180 ? -2.886 -1.067 -12.584 1.00 94.06 180 LEU A O 1
ATOM 1435 N N . PRO A 1 181 ? -0.629 -1.032 -12.751 1.00 95.00 181 PRO A N 1
ATOM 1436 C CA . PRO A 1 181 ? 0.687 -1.588 -13.095 1.00 95.00 181 PRO A CA 1
ATOM 1437 C C . PRO A 1 181 ? 1.167 -2.643 -12.083 1.00 95.00 181 PRO A C 1
ATOM 1439 O O . PRO A 1 181 ? 0.723 -2.660 -10.935 1.00 95.00 181 PRO A O 1
ATOM 1442 N N . LEU A 1 182 ? 2.054 -3.546 -12.512 1.00 96.38 182 LEU A N 1
ATOM 1443 C CA . LEU A 1 182 ? 2.534 -4.644 -11.668 1.00 96.38 182 LEU A CA 1
ATOM 1444 C C . LEU A 1 182 ? 3.978 -5.031 -11.986 1.00 96.38 182 LEU A C 1
ATOM 1446 O O . LEU A 1 182 ? 4.353 -5.169 -13.152 1.00 96.38 182 LEU A O 1
ATOM 1450 N N . LEU A 1 183 ? 4.762 -5.274 -10.938 1.00 97.81 183 LEU A N 1
ATOM 1451 C CA . LEU A 1 183 ? 6.045 -5.960 -11.016 1.00 97.81 183 LEU A CA 1
ATOM 1452 C C . LEU A 1 183 ? 5.890 -7.377 -10.453 1.00 97.81 183 LEU A C 1
ATOM 1454 O O . LEU A 1 183 ? 5.226 -7.586 -9.443 1.00 97.81 183 LEU A O 1
ATOM 1458 N N . LEU A 1 184 ? 6.501 -8.361 -11.097 1.00 97.00 184 LEU A N 1
ATOM 1459 C CA . LEU A 1 184 ? 6.520 -9.753 -10.664 1.00 97.00 184 LEU A CA 1
ATOM 1460 C C . LEU A 1 184 ? 7.973 -10.196 -10.533 1.00 97.00 184 LEU A C 1
ATOM 1462 O O . LEU A 1 184 ? 8.729 -10.074 -11.496 1.00 97.00 184 LEU A O 1
ATOM 1466 N N . ARG A 1 185 ? 8.349 -10.757 -9.383 1.00 96.06 185 ARG A N 1
ATOM 1467 C CA . ARG A 1 185 ? 9.581 -11.540 -9.243 1.00 96.06 185 ARG A CA 1
ATOM 1468 C C . ARG A 1 185 ? 9.265 -12.994 -9.550 1.00 96.06 185 ARG A C 1
ATOM 1470 O O . ARG A 1 185 ? 8.393 -13.583 -8.912 1.00 96.06 185 ARG A O 1
ATOM 1477 N N . VAL A 1 186 ? 9.970 -13.572 -10.512 1.00 95.00 186 VAL A N 1
ATOM 1478 C CA . VAL A 1 186 ? 9.747 -14.947 -10.962 1.00 95.00 186 VAL A CA 1
ATOM 1479 C C . VAL A 1 186 ? 10.923 -15.812 -10.521 1.00 95.00 186 VAL A C 1
ATOM 1481 O O . VAL A 1 186 ? 12.076 -15.484 -10.773 1.00 95.00 186 VAL A O 1
ATOM 1484 N N . SER A 1 187 ? 10.652 -16.929 -9.859 1.00 90.75 187 SER A N 1
ATOM 1485 C CA . SER A 1 187 ? 11.645 -17.969 -9.589 1.00 90.75 187 SER A CA 1
ATOM 1486 C C . SER A 1 187 ? 11.073 -19.340 -9.922 1.00 90.75 187 SER A C 1
ATOM 1488 O O . SER A 1 187 ? 9.882 -19.474 -10.202 1.00 90.75 187 SER A O 1
ATOM 1490 N N . ASP A 1 188 ? 11.904 -20.374 -9.833 1.00 85.00 188 ASP A N 1
ATOM 1491 C CA . ASP A 1 188 ? 11.487 -21.755 -10.106 1.00 85.00 188 ASP A CA 1
ATOM 1492 C C . ASP A 1 188 ? 10.425 -22.275 -9.126 1.00 85.00 188 ASP A C 1
ATOM 1494 O O . ASP A 1 188 ? 9.764 -23.280 -9.383 1.00 85.00 188 ASP A O 1
ATOM 1498 N N . GLN A 1 189 ? 10.271 -21.615 -7.975 1.00 84.31 189 GLN A N 1
ATOM 1499 C CA . GLN A 1 189 ? 9.388 -22.061 -6.898 1.00 84.31 189 GLN A CA 1
ATOM 1500 C C . GLN A 1 189 ? 8.167 -21.162 -6.697 1.00 84.31 189 GLN A C 1
ATOM 1502 O O . GLN A 1 189 ? 7.195 -21.597 -6.069 1.00 84.31 189 GLN A O 1
ATOM 1507 N N . ARG A 1 190 ? 8.220 -19.904 -7.152 1.00 88.88 190 ARG A N 1
ATOM 1508 C CA . ARG A 1 190 ? 7.161 -18.923 -6.900 1.00 88.88 190 ARG A CA 1
ATOM 1509 C C . ARG A 1 190 ? 7.158 -17.767 -7.891 1.00 88.88 190 ARG A C 1
ATOM 1511 O O . ARG A 1 190 ? 8.202 -17.331 -8.370 1.00 88.88 190 ARG A O 1
ATOM 1518 N N . VAL A 1 191 ? 5.976 -17.187 -8.067 1.00 93.00 191 VAL A N 1
ATOM 1519 C CA . VAL A 1 191 ? 5.777 -15.878 -8.688 1.00 93.00 191 VAL A CA 1
ATOM 1520 C C . VAL A 1 191 ? 5.283 -14.920 -7.614 1.00 93.00 191 VAL A C 1
ATOM 1522 O O . VAL A 1 191 ? 4.170 -15.055 -7.113 1.00 93.00 191 VAL A O 1
ATOM 1525 N N . GLU A 1 192 ? 6.127 -13.973 -7.224 1.00 92.06 192 GLU A N 1
ATOM 1526 C CA . GL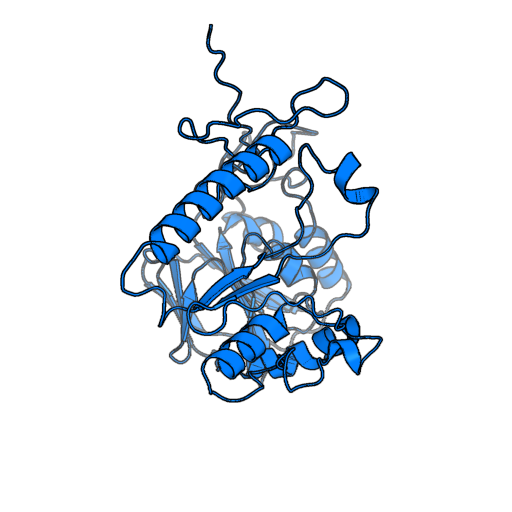U A 1 192 ? 5.830 -12.986 -6.186 1.00 92.06 192 GLU A CA 1
ATOM 1527 C C . GLU A 1 192 ? 5.362 -11.678 -6.841 1.00 92.06 192 GLU A C 1
ATOM 1529 O O . GLU A 1 192 ? 6.150 -11.051 -7.551 1.00 92.06 192 GLU A O 1
ATOM 1534 N N . PRO A 1 193 ? 4.102 -11.256 -6.638 1.00 92.75 193 PRO A N 1
ATOM 1535 C CA . PRO A 1 193 ? 3.617 -9.976 -7.129 1.00 92.75 193 PRO A CA 1
ATOM 1536 C C . PRO A 1 193 ? 3.994 -8.822 -6.195 1.00 92.75 193 PRO A C 1
ATOM 1538 O O . PRO A 1 193 ? 3.757 -8.869 -4.989 1.00 92.75 193 PRO A O 1
ATOM 1541 N N . LEU A 1 194 ? 4.531 -7.759 -6.786 1.00 92.75 194 LEU A N 1
ATOM 1542 C CA . LEU A 1 194 ? 4.941 -6.513 -6.149 1.00 92.75 194 LEU A CA 1
ATOM 1543 C C . LEU A 1 194 ? 4.099 -5.362 -6.731 1.00 92.75 194 LEU A C 1
ATOM 1545 O O . LEU A 1 194 ? 4.456 -4.797 -7.769 1.00 92.75 194 LEU A O 1
ATOM 1549 N N . PRO A 1 195 ? 2.931 -5.056 -6.136 1.00 89.38 195 PRO A N 1
ATOM 1550 C CA . PRO A 1 195 ? 2.070 -3.980 -6.613 1.00 89.38 195 PRO A CA 1
ATOM 1551 C C . PRO A 1 195 ? 2.627 -2.594 -6.263 1.00 89.38 195 PRO A C 1
ATOM 1553 O O . PRO A 1 195 ? 3.407 -2.426 -5.324 1.00 89.38 195 PRO A O 1
ATOM 1556 N N . GLU A 1 196 ? 2.160 -1.588 -7.001 1.00 83.81 196 GLU A N 1
ATOM 1557 C CA . GLU A 1 196 ? 2.299 -0.173 -6.653 1.00 83.81 196 GLU A CA 1
ATOM 1558 C C . GLU A 1 196 ? 1.029 0.305 -5.929 1.00 83.81 196 GLU A C 1
ATOM 1560 O O . GLU A 1 196 ? -0.094 -0.004 -6.327 1.00 83.81 196 GLU A O 1
ATOM 1565 N N . SER A 1 197 ? 1.203 1.031 -4.832 1.00 73.12 197 SER A N 1
ATOM 1566 C CA . SER A 1 197 ? 0.170 1.524 -3.920 1.00 73.12 197 SER A CA 1
ATOM 1567 C C . SER A 1 197 ? 0.702 2.725 -3.132 1.00 73.12 197 SER A C 1
ATOM 1569 O O . SER A 1 197 ? 1.902 2.987 -3.142 1.00 73.12 197 SER A O 1
ATOM 1571 N N . GLU A 1 198 ? -0.170 3.409 -2.388 1.00 65.62 198 GLU A N 1
ATOM 1572 C CA . GLU A 1 198 ? 0.175 4.613 -1.610 1.00 65.62 198 GLU A CA 1
ATOM 1573 C C . GLU A 1 198 ? 1.301 4.390 -0.596 1.00 65.62 198 GLU A C 1
ATOM 1575 O O . GLU A 1 198 ? 2.069 5.301 -0.296 1.00 65.62 198 GLU A O 1
ATOM 1580 N N . TYR A 1 199 ? 1.433 3.159 -0.104 1.00 65.88 199 TYR A N 1
ATOM 1581 C CA . TYR A 1 199 ? 2.396 2.797 0.932 1.00 65.88 199 TYR A CA 1
ATOM 1582 C C . TYR A 1 199 ? 3.593 1.994 0.406 1.00 65.88 199 TYR A C 1
ATOM 1584 O O . TYR A 1 199 ? 4.428 1.551 1.194 1.00 65.88 199 TYR A O 1
ATOM 1592 N N . SER A 1 200 ? 3.690 1.783 -0.907 1.00 76.19 200 SER A N 1
ATOM 1593 C CA . SER A 1 200 ? 4.800 1.065 -1.543 1.00 76.19 200 SER A CA 1
ATOM 1594 C C . SER A 1 200 ? 5.590 1.998 -2.450 1.00 76.19 200 SER A C 1
ATOM 1596 O O . SER A 1 200 ? 5.009 2.850 -3.115 1.00 76.19 200 SER A O 1
ATOM 1598 N N . ALA A 1 201 ? 6.904 1.797 -2.537 1.00 84.94 201 ALA A N 1
ATOM 1599 C CA . ALA A 1 201 ? 7.729 2.534 -3.487 1.00 84.94 201 ALA A CA 1
ATOM 1600 C C . ALA A 1 201 ? 7.250 2.305 -4.940 1.00 84.94 201 ALA A C 1
ATOM 1602 O O . ALA A 1 201 ? 6.712 1.232 -5.235 1.00 84.94 201 ALA A O 1
ATOM 1603 N N . PRO A 1 202 ? 7.473 3.253 -5.868 1.00 88.81 202 PRO A N 1
ATOM 1604 C CA . PRO A 1 202 ? 7.160 3.038 -7.278 1.00 88.81 202 PRO A CA 1
ATOM 1605 C C . PRO A 1 202 ? 7.857 1.791 -7.836 1.00 88.81 202 PRO A C 1
ATOM 1607 O O . PRO A 1 202 ? 8.963 1.456 -7.401 1.00 88.81 202 PRO A O 1
ATOM 1610 N N . LEU A 1 203 ? 7.252 1.119 -8.824 1.00 94.88 203 LEU A N 1
ATOM 1611 C CA . LEU A 1 203 ? 7.744 -0.179 -9.322 1.00 94.88 203 LEU A CA 1
ATOM 1612 C C . LEU A 1 203 ? 9.215 -0.155 -9.757 1.00 94.88 203 LEU A C 1
ATOM 1614 O O . LEU A 1 203 ? 9.928 -1.125 -9.526 1.00 94.88 203 LEU A O 1
ATOM 1618 N N . ARG A 1 204 ? 9.695 0.966 -10.311 1.00 94.75 204 ARG A N 1
ATOM 1619 C CA . ARG A 1 204 ? 11.110 1.148 -10.677 1.00 94.75 204 ARG A CA 1
ATOM 1620 C C . ARG A 1 204 ? 12.061 1.033 -9.482 1.00 94.75 204 ARG A C 1
ATOM 1622 O O . ARG A 1 204 ? 13.098 0.391 -9.590 1.00 94.75 204 ARG A O 1
ATOM 1629 N N . PHE A 1 205 ? 11.684 1.588 -8.328 1.00 94.12 205 PHE A N 1
ATOM 1630 C CA . PHE A 1 205 ? 12.480 1.485 -7.105 1.00 94.12 205 PHE A CA 1
ATOM 1631 C C . PHE A 1 205 ? 12.421 0.070 -6.537 1.00 94.12 205 PHE A C 1
ATOM 1633 O O . PHE A 1 205 ? 13.450 -0.447 -6.125 1.00 94.12 205 PHE A O 1
ATOM 1640 N N . GLN A 1 206 ? 11.247 -0.572 -6.573 1.00 95.75 206 GLN A N 1
ATOM 1641 C CA . GLN A 1 206 ? 11.114 -1.968 -6.144 1.00 95.75 206 GLN A CA 1
ATOM 1642 C C . GLN A 1 206 ? 11.950 -2.913 -7.020 1.00 95.75 206 GLN A C 1
ATOM 1644 O O . GLN A 1 206 ? 12.597 -3.822 -6.503 1.00 95.75 206 GLN A O 1
ATOM 1649 N N . LEU A 1 207 ? 11.977 -2.685 -8.338 1.00 97.38 207 LEU A N 1
ATOM 1650 C CA . LEU A 1 207 ? 12.818 -3.438 -9.265 1.00 97.38 207 LEU A CA 1
ATOM 1651 C C . LEU A 1 207 ? 14.306 -3.195 -8.986 1.00 97.38 207 LEU A C 1
ATOM 1653 O O . LEU A 1 207 ? 15.082 -4.138 -9.030 1.00 97.38 207 LEU A O 1
ATOM 1657 N N . ALA A 1 208 ? 14.708 -1.976 -8.623 1.00 97.06 208 ALA A N 1
ATOM 1658 C CA . ALA A 1 208 ? 16.099 -1.650 -8.302 1.00 97.06 208 ALA A CA 1
ATOM 1659 C C . ALA A 1 208 ? 16.659 -2.369 -7.051 1.00 97.06 208 ALA A C 1
ATOM 1661 O O . ALA A 1 208 ? 17.868 -2.318 -6.822 1.00 97.06 208 ALA A O 1
ATOM 1662 N N . ASP A 1 209 ? 15.805 -3.029 -6.259 1.00 95.81 209 ASP A N 1
ATOM 1663 C CA . ASP A 1 209 ? 16.189 -3.873 -5.118 1.00 95.81 209 ASP A CA 1
ATOM 1664 C C . ASP A 1 209 ? 16.354 -5.363 -5.496 1.00 95.81 209 ASP A C 1
ATOM 1666 O O . ASP A 1 209 ? 16.607 -6.207 -4.631 1.00 95.81 209 ASP A O 1
ATOM 1670 N N . PHE A 1 210 ? 16.175 -5.726 -6.770 1.00 97.00 210 PHE A N 1
ATOM 1671 C CA . PHE A 1 210 ? 16.355 -7.096 -7.256 1.00 97.00 210 PHE A CA 1
ATOM 1672 C C . PHE A 1 210 ? 17.835 -7.442 -7.377 1.00 97.00 210 PHE A C 1
ATOM 1674 O O . PHE A 1 210 ? 18.641 -6.622 -7.810 1.00 97.00 210 PHE A O 1
ATOM 1681 N N . ALA A 1 211 ? 18.190 -8.687 -7.058 1.00 95.88 211 ALA A N 1
ATOM 1682 C CA . ALA A 1 211 ? 19.533 -9.184 -7.313 1.00 95.88 211 ALA A CA 1
ATOM 1683 C C . ALA A 1 211 ? 19.809 -9.249 -8.831 1.00 95.88 211 ALA A C 1
ATOM 1685 O O . ALA A 1 211 ? 18.873 -9.387 -9.622 1.00 95.88 211 ALA A O 1
ATOM 1686 N N . PRO A 1 212 ? 21.083 -9.242 -9.273 1.00 95.62 212 PRO A N 1
ATOM 1687 C CA . PRO A 1 212 ? 21.421 -9.231 -10.700 1.00 95.62 212 PRO A CA 1
ATOM 1688 C C . PRO A 1 212 ? 20.783 -10.355 -11.528 1.00 95.62 212 PRO A C 1
ATOM 1690 O O . PRO A 1 212 ? 20.540 -10.162 -12.716 1.00 95.62 212 PRO A O 1
ATOM 1693 N N . ARG A 1 213 ? 20.515 -11.511 -10.902 1.00 94.69 213 ARG A N 1
ATOM 1694 C CA . ARG A 1 213 ? 19.932 -12.717 -11.516 1.00 94.69 213 ARG A CA 1
ATOM 1695 C C . ARG A 1 213 ? 18.438 -12.906 -11.253 1.00 94.69 213 ARG A C 1
ATOM 1697 O O . ARG A 1 213 ? 17.872 -13.879 -11.741 1.00 94.69 213 ARG A O 1
ATOM 1704 N N . ASP A 1 214 ? 17.801 -12.036 -10.473 1.00 95.69 214 ASP A N 1
ATOM 1705 C CA . ASP A 1 214 ? 16.371 -12.181 -10.213 1.00 95.69 214 ASP A CA 1
ATOM 1706 C C . ASP A 1 214 ? 15.600 -11.962 -11.519 1.00 95.69 214 ASP A C 1
ATOM 1708 O O . ASP A 1 214 ? 15.714 -10.909 -12.155 1.00 95.69 214 ASP A O 1
ATOM 1712 N N . ASN A 1 215 ? 14.801 -12.955 -11.913 1.00 96.62 215 ASN A N 1
ATOM 1713 C CA . ASN A 1 215 ? 13.937 -12.829 -13.078 1.00 96.62 215 ASN A CA 1
ATOM 1714 C C . ASN A 1 215 ? 12.747 -11.933 -12.734 1.00 96.62 215 ASN A C 1
ATOM 1716 O O . ASN A 1 215 ? 12.129 -12.075 -11.670 1.00 96.62 215 ASN A O 1
ATOM 1720 N N . PHE A 1 216 ? 12.380 -11.047 -13.655 1.00 97.44 216 PHE A N 1
ATOM 1721 C CA . PHE A 1 216 ? 11.233 -10.169 -13.480 1.00 97.44 216 PHE A CA 1
ATOM 1722 C C . PHE A 1 216 ? 10.316 -10.129 -14.700 1.00 97.44 216 PHE A C 1
ATOM 1724 O O . PHE A 1 216 ? 10.756 -10.283 -15.838 1.00 97.44 216 PHE A O 1
ATOM 1731 N N . VAL A 1 217 ? 9.038 -9.854 -14.448 1.00 98.12 217 VAL A N 1
ATOM 1732 C CA . VAL A 1 217 ? 8.084 -9.348 -15.444 1.00 98.12 217 VAL A CA 1
ATOM 1733 C C . VAL A 1 217 ? 7.515 -8.044 -14.902 1.00 98.12 217 VAL A C 1
ATOM 1735 O O . VAL A 1 217 ? 6.960 -8.018 -13.808 1.00 98.12 217 VAL A O 1
ATOM 1738 N N . TRP A 1 218 ? 7.653 -6.959 -15.649 1.00 98.12 218 TRP A N 1
ATOM 1739 C CA . TRP A 1 218 ? 7.186 -5.628 -15.285 1.00 98.12 218 TRP A CA 1
ATOM 1740 C C . TRP A 1 218 ? 6.211 -5.128 -16.344 1.00 98.12 218 TRP A C 1
ATOM 1742 O O . TRP A 1 218 ? 6.581 -4.995 -17.506 1.00 98.12 218 TRP A O 1
ATOM 1752 N N . VAL A 1 219 ? 4.966 -4.863 -15.950 1.00 97.81 219 VAL A N 1
ATOM 1753 C CA . VAL A 1 219 ? 3.929 -4.318 -16.832 1.00 97.81 219 VAL A CA 1
ATOM 1754 C C . VAL A 1 219 ? 3.528 -2.934 -16.345 1.00 97.81 219 VAL A C 1
ATOM 1756 O O . VAL A 1 219 ? 2.983 -2.783 -15.249 1.00 97.81 219 VAL A O 1
ATOM 1759 N N . ASP A 1 220 ? 3.815 -1.924 -17.161 1.00 95.88 220 ASP A N 1
ATOM 1760 C CA . ASP A 1 220 ? 3.646 -0.510 -16.820 1.00 95.88 220 ASP A CA 1
ATOM 1761 C C . ASP A 1 220 ? 3.606 0.354 -18.088 1.00 95.88 220 ASP A C 1
ATOM 1763 O O . ASP A 1 220 ? 3.621 -0.158 -19.208 1.00 95.88 220 ASP A O 1
ATOM 1767 N N . ARG A 1 221 ? 3.542 1.674 -17.923 1.00 94.50 221 ARG A N 1
ATOM 1768 C CA . ARG A 1 221 ? 3.600 2.633 -19.023 1.00 94.50 221 ARG A CA 1
ATOM 1769 C C . ARG A 1 221 ? 4.944 2.563 -19.741 1.00 94.50 221 ARG A C 1
ATOM 1771 O O . ARG A 1 221 ? 5.993 2.559 -19.094 1.00 94.50 221 ARG A O 1
ATOM 1778 N N . CYS A 1 222 ? 4.902 2.550 -21.070 1.00 96.38 222 CYS A N 1
ATOM 1779 C CA . CYS A 1 222 ? 6.067 2.355 -21.926 1.00 96.38 222 CYS A CA 1
ATOM 1780 C C . CYS A 1 222 ? 7.217 3.311 -21.608 1.00 96.38 222 CYS A C 1
ATOM 1782 O O . CYS A 1 222 ? 8.342 2.842 -21.461 1.00 96.38 222 CYS A O 1
ATOM 1784 N N . TYR A 1 223 ? 6.951 4.601 -21.379 1.00 94.25 223 TYR A N 1
ATOM 1785 C CA . TYR A 1 223 ? 7.995 5.584 -21.074 1.00 94.25 223 TYR A CA 1
ATOM 1786 C C . TYR A 1 223 ? 8.873 5.195 -19.874 1.00 94.25 223 TYR A C 1
ATOM 1788 O O . TYR A 1 223 ? 10.066 5.487 -19.878 1.00 94.25 223 TYR A O 1
ATOM 1796 N N . LYS A 1 224 ? 8.326 4.496 -18.865 1.00 93.81 224 LYS A N 1
ATOM 1797 C CA . LYS A 1 224 ? 9.080 4.122 -17.659 1.00 93.81 224 LYS A CA 1
ATOM 1798 C C . LYS A 1 224 ? 10.175 3.097 -17.940 1.00 93.81 224 LYS A C 1
ATOM 1800 O O . LYS A 1 224 ? 11.178 3.108 -17.244 1.00 93.81 224 LYS A O 1
ATOM 1805 N N . MET A 1 225 ? 9.980 2.211 -18.917 1.00 95.31 225 MET A N 1
ATOM 1806 C CA . MET A 1 225 ? 10.961 1.185 -19.303 1.00 95.31 225 MET A CA 1
ATOM 1807 C C . MET A 1 225 ? 11.672 1.510 -20.621 1.00 95.31 225 MET A C 1
ATOM 1809 O O . MET A 1 225 ? 12.814 1.104 -20.821 1.00 95.31 225 MET A O 1
ATOM 1813 N N . GLY A 1 226 ? 11.030 2.275 -21.505 1.00 94.50 226 GLY A N 1
ATOM 1814 C CA . GLY A 1 226 ? 11.585 2.722 -22.780 1.00 94.50 226 GLY A CA 1
ATOM 1815 C C . GLY A 1 226 ? 12.804 3.621 -22.593 1.00 94.50 226 GLY A C 1
ATOM 1816 O O . GLY A 1 226 ? 13.808 3.435 -23.270 1.00 94.50 226 GLY A O 1
ATOM 1817 N N . GLN A 1 227 ? 12.779 4.497 -21.585 1.00 89.50 227 GLN A N 1
ATOM 1818 C CA . GLN A 1 227 ? 13.944 5.306 -21.202 1.00 89.50 227 GLN A CA 1
ATOM 1819 C C . GLN A 1 227 ? 15.181 4.472 -20.827 1.00 89.50 227 GLN A C 1
ATOM 1821 O O . GLN A 1 227 ? 16.293 4.981 -20.907 1.00 89.50 227 GLN A O 1
ATOM 1826 N N . LEU A 1 228 ? 14.999 3.210 -20.421 1.00 92.81 228 LEU A N 1
ATOM 1827 C CA . LEU A 1 228 ? 16.092 2.323 -20.025 1.00 92.81 228 LEU A CA 1
ATOM 1828 C C . LEU A 1 228 ? 16.530 1.402 -21.163 1.00 92.81 228 LEU A C 1
ATOM 1830 O O . LEU A 1 228 ? 17.723 1.240 -21.401 1.00 92.81 228 LEU A O 1
ATOM 1834 N N . TRP A 1 229 ? 15.570 0.768 -21.841 1.00 95.50 229 TRP A N 1
ATOM 1835 C CA . TRP A 1 229 ? 15.856 -0.396 -22.689 1.00 95.50 229 TRP A CA 1
ATOM 1836 C C . TRP A 1 229 ? 15.225 -0.341 -24.086 1.00 95.50 229 TR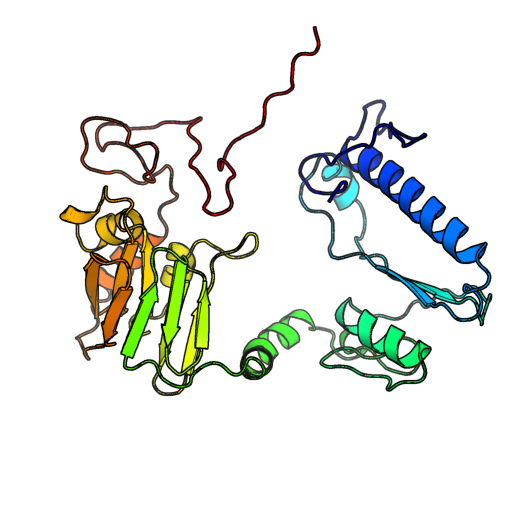P A C 1
ATOM 1838 O O . TRP A 1 229 ? 15.422 -1.268 -24.865 1.00 95.50 229 TRP A O 1
ATOM 1848 N N . SER A 1 230 ? 14.449 0.695 -24.416 1.00 95.94 230 SER A N 1
ATOM 1849 C CA . SER A 1 230 ? 13.789 0.833 -25.726 1.00 95.94 230 SER A CA 1
ATOM 1850 C C . SER A 1 230 ? 13.506 2.316 -26.019 1.00 95.94 230 SER A C 1
ATOM 1852 O O . SER A 1 230 ? 12.391 2.797 -25.784 1.00 95.94 230 SER A O 1
ATOM 1854 N N . PRO A 1 231 ? 14.527 3.079 -26.464 1.00 92.44 231 PRO A N 1
ATOM 1855 C CA . PRO A 1 231 ? 14.435 4.529 -26.654 1.00 92.44 231 PRO A CA 1
ATOM 1856 C C . PRO A 1 231 ? 13.276 4.975 -27.554 1.00 92.44 231 PRO A C 1
ATOM 1858 O O . PRO A 1 231 ? 12.687 6.030 -27.333 1.00 92.44 231 PRO A O 1
ATOM 1861 N N . GLU A 1 232 ? 12.892 4.156 -28.531 1.00 94.38 232 GLU A N 1
ATOM 1862 C CA . GLU A 1 232 ? 11.747 4.379 -29.416 1.00 94.38 232 GLU A CA 1
ATOM 1863 C C . GLU A 1 232 ? 10.394 4.430 -28.680 1.00 94.38 232 GLU A C 1
ATOM 1865 O O . GLU A 1 232 ? 9.440 5.022 -29.181 1.00 94.38 232 GLU A O 1
ATOM 1870 N N . LEU A 1 233 ? 10.313 3.870 -27.470 1.00 95.69 233 LEU A N 1
ATOM 1871 C CA . LEU A 1 233 ? 9.133 3.877 -26.600 1.00 95.69 233 LEU A CA 1
ATOM 1872 C C . LEU A 1 233 ? 9.257 4.863 -25.424 1.00 95.69 233 LEU A C 1
ATOM 1874 O O . LEU A 1 233 ? 8.349 4.941 -24.593 1.00 95.69 233 LEU A O 1
ATOM 1878 N N . ALA A 1 234 ? 10.344 5.641 -25.342 1.00 93.50 234 ALA A N 1
ATOM 1879 C CA . ALA A 1 234 ? 10.664 6.500 -24.195 1.00 93.50 234 ALA A CA 1
ATOM 1880 C C . ALA A 1 234 ? 9.652 7.632 -23.929 1.00 93.50 234 ALA A C 1
ATOM 1882 O O . ALA A 1 234 ? 9.646 8.190 -22.833 1.00 93.50 234 ALA A O 1
ATOM 1883 N N . LEU A 1 235 ? 8.792 7.955 -24.901 1.00 94.44 235 LEU A N 1
ATOM 1884 C CA . LEU A 1 235 ? 7.721 8.952 -24.775 1.00 94.44 235 LEU A CA 1
ATOM 1885 C C . LEU A 1 235 ? 6.308 8.348 -24.852 1.00 94.44 235 LEU A C 1
ATOM 1887 O O . LEU A 1 235 ? 5.328 9.085 -24.751 1.00 94.44 235 LEU A O 1
ATOM 1891 N N . SER A 1 236 ? 6.174 7.028 -25.033 1.00 94.38 236 SER A N 1
ATOM 1892 C CA . SER A 1 236 ? 4.860 6.387 -25.152 1.00 94.38 236 SER A CA 1
ATOM 1893 C C . SER A 1 236 ? 4.192 6.222 -23.784 1.00 94.38 236 SER A C 1
ATOM 1895 O O . SER A 1 236 ? 4.794 5.767 -22.808 1.00 94.38 236 SER A O 1
ATOM 1897 N N . THR A 1 237 ? 2.908 6.568 -23.717 1.00 92.81 237 THR A N 1
ATOM 1898 C CA . THR A 1 237 ? 2.040 6.355 -22.549 1.00 92.81 237 THR A CA 1
ATOM 1899 C C . THR A 1 237 ? 1.201 5.080 -22.665 1.00 92.81 237 THR A C 1
ATOM 1901 O O . THR A 1 237 ? 0.337 4.821 -21.819 1.00 92.81 237 THR A O 1
ATOM 1904 N N . ASP A 1 238 ? 1.460 4.257 -23.678 1.00 94.81 238 ASP A N 1
ATOM 1905 C CA . ASP A 1 238 ? 0.815 2.961 -23.842 1.00 94.81 238 ASP A CA 1
ATOM 1906 C C . ASP A 1 238 ? 1.314 1.963 -22.793 1.00 94.81 238 ASP A C 1
ATOM 1908 O O . ASP A 1 238 ? 2.218 2.244 -21.999 1.00 94.81 238 ASP A O 1
ATOM 1912 N N . TRP A 1 239 ? 0.691 0.789 -22.751 1.00 97.00 239 TRP A N 1
ATOM 1913 C CA . TRP A 1 239 ? 1.156 -0.304 -21.907 1.00 97.00 239 TRP A CA 1
ATOM 1914 C C . TRP A 1 239 ? 2.336 -1.014 -22.568 1.00 97.00 239 TRP A C 1
ATOM 1916 O O . TRP A 1 239 ? 2.306 -1.341 -23.752 1.00 97.00 239 TRP A O 1
ATOM 1926 N N . CYS A 1 240 ? 3.358 -1.316 -21.782 1.00 98.06 240 CYS A N 1
ATOM 1927 C CA . CYS A 1 240 ? 4.462 -2.167 -22.184 1.00 98.06 240 CYS A CA 1
ATOM 1928 C C . CYS A 1 240 ? 4.692 -3.255 -21.142 1.00 98.06 240 CYS A C 1
ATOM 1930 O O . CYS A 1 240 ? 4.359 -3.107 -19.964 1.00 98.06 240 CYS A O 1
ATOM 1932 N N . VAL A 1 241 ? 5.301 -4.346 -21.591 1.00 97.94 241 VAL A N 1
ATOM 1933 C CA . VAL A 1 241 ? 5.872 -5.367 -20.722 1.00 97.94 241 VAL A CA 1
ATOM 1934 C C . VAL A 1 241 ? 7.380 -5.410 -20.917 1.00 97.94 241 VAL A C 1
ATOM 1936 O O . VAL A 1 241 ? 7.861 -5.504 -22.044 1.00 97.94 241 VAL A O 1
ATOM 1939 N N . SER A 1 242 ? 8.123 -5.364 -19.817 1.00 97.62 242 SER A N 1
ATOM 1940 C CA . SER A 1 242 ? 9.538 -5.710 -19.777 1.00 97.62 242 SER A CA 1
ATOM 1941 C C . SER A 1 242 ? 9.715 -7.026 -19.033 1.00 97.62 242 SER A C 1
ATOM 1943 O O . SER A 1 242 ? 9.082 -7.247 -18.002 1.00 97.62 242 SER A O 1
ATOM 1945 N N . GLN A 1 243 ? 10.565 -7.910 -19.538 1.00 96.50 243 GLN A N 1
ATOM 1946 C CA . GLN A 1 243 ? 10.970 -9.113 -18.816 1.00 96.50 243 GLN A CA 1
ATOM 1947 C C . GLN A 1 243 ? 12.458 -9.394 -19.000 1.00 96.50 243 GLN A C 1
ATOM 1949 O O . GLN A 1 243 ? 13.019 -9.090 -20.056 1.00 96.50 243 GLN A O 1
ATOM 1954 N N . GLY A 1 244 ? 13.091 -9.973 -17.981 1.00 95.75 244 GLY A N 1
ATOM 1955 C CA . GLY A 1 244 ? 14.521 -10.267 -18.005 1.00 95.75 244 GLY A CA 1
ATOM 1956 C C . GLY A 1 244 ? 15.146 -10.360 -16.619 1.00 95.75 244 GLY A C 1
ATOM 1957 O O . GLY A 1 244 ? 14.465 -10.670 -15.643 1.00 95.75 244 GLY A O 1
ATOM 1958 N N . GLN A 1 245 ? 16.444 -10.070 -16.552 1.00 96.12 245 GLN A N 1
ATOM 1959 C CA . GLN A 1 245 ? 17.253 -9.991 -15.328 1.00 96.12 245 GLN A CA 1
ATOM 1960 C C . GLN A 1 245 ? 18.011 -8.668 -15.332 1.00 96.12 245 GLN A C 1
ATOM 1962 O O . GLN A 1 245 ? 18.530 -8.304 -16.379 1.00 96.12 245 GLN A O 1
ATOM 1967 N N . LEU A 1 246 ? 18.141 -7.945 -14.214 1.00 95.94 246 LEU A N 1
ATOM 1968 C CA . LEU A 1 246 ? 18.807 -6.627 -14.228 1.00 95.94 246 LEU A CA 1
ATOM 1969 C C . LEU A 1 246 ? 20.288 -6.673 -14.630 1.00 95.94 246 LEU A C 1
ATOM 1971 O O . LEU A 1 246 ? 20.777 -5.720 -15.230 1.00 95.94 246 LEU A O 1
ATOM 1975 N N . GLY A 1 247 ? 20.995 -7.759 -14.316 1.00 94.25 247 GLY A N 1
ATOM 1976 C CA . GLY A 1 247 ? 22.367 -7.978 -14.775 1.00 94.25 247 GLY A CA 1
ATOM 1977 C C . GLY A 1 247 ? 22.473 -8.707 -16.115 1.00 94.25 247 GLY A C 1
ATOM 1978 O O . GLY A 1 247 ? 23.580 -8.888 -16.606 1.00 94.25 247 GLY A O 1
ATOM 1979 N N . GLY A 1 248 ? 21.352 -9.140 -16.694 1.00 92.88 248 GLY A N 1
ATOM 1980 C CA . GLY A 1 248 ? 21.291 -9.916 -17.933 1.00 92.88 248 GLY A CA 1
ATOM 1981 C C . GLY A 1 248 ? 20.698 -9.135 -19.106 1.00 92.88 248 GLY A C 1
ATOM 1982 O O . GLY A 1 248 ? 20.916 -7.928 -19.251 1.00 92.88 248 GLY A O 1
ATOM 1983 N N . GLU A 1 249 ? 19.959 -9.836 -19.967 1.00 90.75 249 GLU A N 1
ATOM 1984 C CA . GLU A 1 249 ? 19.130 -9.231 -21.018 1.00 90.75 249 GLU A CA 1
ATOM 1985 C C . GLU A 1 249 ? 17.768 -8.785 -20.462 1.00 90.75 249 GLU A C 1
ATOM 1987 O O . GLU A 1 249 ? 17.153 -9.480 -19.649 1.00 90.75 249 GLU A O 1
ATOM 1992 N N . GLN A 1 250 ? 17.280 -7.637 -20.937 1.00 93.69 250 GLN A N 1
ATOM 1993 C CA . GLN A 1 250 ? 15.920 -7.146 -20.717 1.00 93.69 250 GLN A CA 1
ATOM 1994 C C . GLN A 1 250 ? 15.252 -6.963 -22.075 1.00 93.69 250 GLN A C 1
ATOM 1996 O O . GLN A 1 250 ? 15.857 -6.445 -23.013 1.00 93.69 250 GLN A O 1
ATOM 2001 N N . LYS A 1 251 ? 13.994 -7.380 -22.192 1.00 95.00 251 LYS A N 1
ATOM 2002 C CA . LYS A 1 251 ? 13.211 -7.219 -23.415 1.00 95.00 251 LYS A CA 1
ATOM 2003 C C . LYS A 1 251 ? 11.961 -6.416 -23.123 1.00 95.00 251 LYS A C 1
ATOM 2005 O O . LYS A 1 251 ? 11.111 -6.886 -22.374 1.00 95.00 251 LYS A O 1
ATOM 2010 N N . VAL A 1 252 ? 11.829 -5.269 -23.782 1.00 97.31 252 VAL A N 1
ATOM 2011 C CA . VAL A 1 252 ? 10.614 -4.447 -23.771 1.00 97.31 252 VAL A CA 1
ATOM 2012 C C . VAL A 1 252 ? 9.738 -4.818 -24.965 1.00 97.31 252 VAL A C 1
ATOM 2014 O O . VAL A 1 252 ? 10.225 -4.996 -26.081 1.00 97.31 252 VAL A O 1
ATOM 2017 N N . GLN A 1 253 ? 8.436 -4.968 -24.736 1.00 97.38 253 GLN A N 1
ATOM 2018 C CA . GLN A 1 253 ? 7.442 -5.202 -25.778 1.00 97.38 253 GLN A CA 1
ATOM 2019 C C . GLN A 1 253 ? 6.235 -4.294 -25.560 1.00 97.38 253 GLN A C 1
ATOM 2021 O O . GLN A 1 253 ? 5.688 -4.227 -24.458 1.00 97.38 253 GLN A O 1
ATOM 2026 N N . HIS A 1 254 ? 5.805 -3.633 -26.631 1.00 97.94 254 HIS A N 1
ATOM 2027 C CA . HIS A 1 254 ? 4.586 -2.837 -26.645 1.00 97.94 254 HIS A CA 1
ATOM 2028 C C . HIS A 1 254 ? 3.342 -3.743 -26.599 1.00 97.94 254 HIS A C 1
ATOM 2030 O O . HIS A 1 254 ? 3.259 -4.740 -27.322 1.00 97.94 254 HIS A O 1
ATOM 2036 N N . VAL A 1 255 ? 2.380 -3.399 -25.741 1.00 97.62 255 VAL A N 1
ATOM 2037 C CA . VAL A 1 255 ? 1.059 -4.034 -25.657 1.00 97.62 255 VAL A CA 1
ATOM 2038 C C . VAL A 1 255 ? 0.164 -3.384 -26.712 1.00 97.62 255 VAL A C 1
ATOM 2040 O O . VAL A 1 255 ? -0.613 -2.475 -26.444 1.00 97.62 255 VAL A O 1
ATOM 2043 N N . ASP A 1 256 ? 0.299 -3.866 -27.941 1.00 94.50 256 ASP A N 1
ATOM 2044 C CA . ASP A 1 256 ? -0.316 -3.313 -29.153 1.00 94.50 256 ASP A CA 1
ATOM 2045 C C . ASP A 1 256 ? -1.806 -3.663 -29.336 1.00 94.50 256 ASP A C 1
ATOM 2047 O O . ASP A 1 256 ? -2.440 -3.235 -30.302 1.00 94.50 256 ASP A O 1
ATOM 2051 N N . LYS A 1 257 ? -2.380 -4.469 -28.433 1.00 95.81 257 LYS A N 1
ATOM 2052 C CA . LYS A 1 257 ? -3.750 -4.994 -28.527 1.00 95.81 257 LYS A CA 1
ATOM 2053 C C . LYS A 1 257 ? -4.477 -4.922 -27.181 1.00 95.81 257 LYS A C 1
ATOM 2055 O O . LYS A 1 257 ? -3.837 -5.089 -26.144 1.00 95.81 257 LYS A O 1
ATOM 2060 N N . PRO A 1 258 ? -5.820 -4.774 -27.176 1.00 94.94 258 PRO A N 1
ATOM 2061 C CA . PRO A 1 258 ? -6.629 -4.813 -25.953 1.00 94.94 258 PRO A CA 1
ATOM 2062 C C . PRO A 1 258 ? -6.434 -6.080 -25.114 1.00 94.94 258 PRO A C 1
ATOM 2064 O O . PRO A 1 258 ? -6.398 -6.013 -23.891 1.00 94.94 258 PRO A O 1
ATOM 2067 N N . GLN A 1 259 ? -6.305 -7.223 -25.791 1.00 97.12 259 GLN A N 1
ATOM 2068 C CA . GLN A 1 259 ? -5.962 -8.518 -25.208 1.00 97.12 259 GLN A CA 1
ATOM 2069 C C . GLN A 1 259 ? -4.615 -8.948 -25.776 1.00 97.12 259 GLN A C 1
ATOM 2071 O O . GLN A 1 259 ? -4.515 -9.360 -26.936 1.00 97.12 259 GLN A O 1
ATOM 2076 N N . TRP A 1 260 ? -3.572 -8.838 -24.969 1.00 98.19 260 TRP A N 1
ATOM 2077 C CA . TRP A 1 260 ? -2.211 -9.157 -25.372 1.00 98.19 260 TRP A CA 1
ATOM 2078 C C . TRP A 1 260 ? -1.729 -10.411 -24.655 1.00 98.19 260 TRP A C 1
ATOM 2080 O O . TRP A 1 260 ? -1.939 -10.562 -23.455 1.00 98.19 260 TRP A O 1
ATOM 2090 N N . HIS A 1 261 ? -1.082 -11.314 -25.386 1.00 97.62 261 HIS A N 1
ATOM 2091 C CA . HIS A 1 261 ? -0.645 -12.604 -24.859 1.00 97.62 261 HIS A CA 1
ATOM 2092 C C . HIS A 1 261 ? 0.877 -12.670 -24.837 1.00 97.62 261 HIS A C 1
ATOM 2094 O O . HIS A 1 261 ? 1.532 -12.479 -25.862 1.00 97.62 261 HIS A O 1
ATOM 2100 N N . GLY A 1 262 ? 1.424 -12.988 -23.669 1.00 96.00 262 GLY A N 1
ATOM 2101 C CA . GLY A 1 262 ? 2.852 -13.102 -23.432 1.00 96.00 262 GLY A CA 1
ATOM 2102 C C . GLY A 1 262 ? 3.262 -14.492 -22.988 1.00 96.00 262 GLY A C 1
ATOM 2103 O O . GLY A 1 262 ? 2.479 -15.257 -22.418 1.00 96.00 262 GLY A O 1
ATOM 2104 N N . LYS A 1 263 ? 4.538 -14.790 -23.216 1.00 95.88 263 LYS A N 1
ATOM 2105 C CA . LYS A 1 263 ? 5.232 -15.933 -22.627 1.00 95.88 263 LYS A CA 1
ATOM 2106 C C . LYS A 1 263 ? 6.427 -15.431 -21.845 1.00 95.88 263 LYS A C 1
ATOM 2108 O O . LYS A 1 263 ? 7.105 -14.507 -22.305 1.00 95.88 263 LYS A O 1
ATOM 2113 N N . THR A 1 264 ? 6.669 -16.022 -20.684 1.00 93.56 264 THR A N 1
ATOM 2114 C CA . THR A 1 264 ? 7.906 -15.750 -19.959 1.00 93.56 264 THR A CA 1
ATOM 2115 C C . THR A 1 264 ? 9.063 -16.451 -20.652 1.00 93.56 264 THR A C 1
ATOM 2117 O O . THR A 1 264 ? 8.952 -17.597 -21.092 1.00 93.56 264 THR A O 1
ATOM 2120 N N . ALA A 1 265 ? 10.166 -15.731 -20.806 1.00 88.12 265 ALA A N 1
ATOM 2121 C CA . ALA A 1 265 ? 11.377 -16.237 -21.425 1.00 88.12 265 ALA A CA 1
ATOM 2122 C C . ALA A 1 265 ? 12.586 -15.594 -20.744 1.00 88.12 265 ALA A C 1
ATOM 2124 O O . ALA A 1 265 ? 13.008 -14.499 -21.112 1.00 88.12 265 ALA A O 1
ATOM 2125 N N . PHE A 1 266 ? 13.138 -16.294 -19.756 1.00 90.50 266 PHE A N 1
ATOM 2126 C CA . PHE A 1 266 ? 14.365 -15.894 -19.076 1.00 90.50 266 PHE A CA 1
ATOM 2127 C C . PHE A 1 266 ? 15.518 -16.700 -19.655 1.00 90.50 266 PHE A C 1
ATOM 2129 O O . PHE A 1 266 ? 15.473 -17.929 -19.676 1.00 90.50 266 PHE A O 1
ATOM 2136 N N . ARG A 1 267 ? 16.517 -16.006 -20.195 1.00 82.31 267 ARG A N 1
ATOM 2137 C CA . ARG A 1 267 ? 17.730 -16.634 -20.713 1.00 82.31 267 ARG A CA 1
ATOM 2138 C C . ARG A 1 267 ? 18.793 -16.613 -19.628 1.00 82.31 267 ARG A C 1
ATOM 2140 O O . ARG A 1 267 ? 18.978 -15.584 -18.985 1.00 82.31 267 ARG A O 1
ATOM 2147 N N . ASP A 1 268 ? 19.531 -17.709 -19.500 1.00 77.94 268 ASP A N 1
ATOM 2148 C CA . ASP A 1 268 ? 20.762 -17.728 -18.716 1.00 77.94 268 ASP A CA 1
ATOM 2149 C C . ASP A 1 268 ? 21.844 -16.949 -19.468 1.00 77.94 268 ASP A C 1
ATOM 2151 O O . ASP A 1 268 ? 22.595 -17.483 -20.284 1.00 77.94 268 ASP A O 1
ATOM 2155 N N . THR A 1 269 ? 21.875 -15.641 -19.235 1.00 79.88 269 THR A N 1
ATOM 2156 C CA . THR A 1 269 ? 22.881 -14.736 -19.794 1.00 79.88 269 THR A CA 1
ATOM 2157 C C . THR A 1 269 ? 24.025 -14.525 -18.811 1.00 79.88 269 THR A C 1
ATOM 2159 O O . THR A 1 269 ? 23.838 -14.589 -17.593 1.00 79.88 269 THR A O 1
ATOM 2162 N N . LEU A 1 270 ? 25.220 -14.238 -19.332 1.00 87.31 270 LEU A N 1
ATOM 2163 C CA . LEU A 1 270 ? 26.325 -13.765 -18.502 1.00 87.31 270 LEU A CA 1
ATOM 2164 C C . LEU A 1 270 ? 25.902 -12.479 -17.789 1.00 87.31 270 LEU A C 1
ATOM 2166 O O . LEU A 1 270 ? 25.427 -11.540 -18.425 1.00 87.31 270 LEU A O 1
ATOM 2170 N N . ILE A 1 271 ? 26.071 -12.466 -16.467 1.00 92.62 271 ILE A N 1
ATOM 2171 C CA . ILE A 1 271 ? 25.748 -11.302 -15.651 1.00 92.62 271 ILE A CA 1
ATOM 2172 C C . ILE A 1 271 ? 26.840 -10.255 -15.802 1.00 92.62 271 ILE A C 1
ATOM 2174 O O . ILE A 1 271 ? 28.003 -10.505 -15.488 1.00 92.62 271 ILE A O 1
ATOM 2178 N N . ASP A 1 272 ? 26.422 -9.077 -16.237 1.00 94.69 272 ASP A N 1
ATOM 2179 C CA . ASP A 1 272 ? 27.236 -7.884 -16.371 1.00 94.69 272 ASP A CA 1
ATOM 2180 C C . ASP A 1 272 ? 26.932 -6.941 -15.199 1.00 94.69 272 ASP A C 1
ATOM 2182 O O . ASP A 1 272 ? 25.835 -6.388 -15.071 1.00 94.69 272 ASP A O 1
ATOM 2186 N N . MET A 1 273 ? 27.909 -6.791 -14.303 1.00 95.88 273 MET A N 1
ATOM 2187 C CA . MET A 1 273 ? 27.757 -5.969 -13.101 1.00 95.88 273 MET A CA 1
ATOM 2188 C C . MET A 1 273 ? 27.779 -4.465 -13.396 1.00 95.88 273 MET A C 1
ATOM 2190 O O . MET A 1 273 ? 27.206 -3.698 -12.620 1.00 95.88 273 MET A O 1
ATOM 2194 N N . GLU A 1 274 ? 28.402 -4.035 -14.495 1.00 95.75 274 GLU A N 1
ATOM 2195 C CA . GLU A 1 274 ? 28.388 -2.633 -14.920 1.00 95.75 274 GLU A CA 1
ATOM 2196 C C . GLU A 1 274 ? 27.003 -2.272 -15.456 1.00 95.75 274 GLU A C 1
ATOM 2198 O O . GLU A 1 274 ? 26.397 -1.300 -15.001 1.00 95.75 274 GLU A O 1
ATOM 2203 N N . ARG A 1 275 ? 26.440 -3.132 -16.312 1.00 93.81 275 ARG A N 1
ATOM 2204 C CA . ARG A 1 275 ? 25.048 -3.021 -16.767 1.00 93.81 275 ARG A CA 1
ATOM 2205 C C . ARG A 1 275 ? 24.064 -3.044 -15.607 1.00 93.81 275 ARG A C 1
ATOM 2207 O O . ARG A 1 275 ? 23.169 -2.205 -15.556 1.00 93.81 275 ARG A O 1
ATOM 2214 N N . TYR A 1 276 ? 24.230 -3.981 -14.673 1.00 96.75 276 TYR A N 1
ATOM 2215 C CA . TYR A 1 276 ? 23.391 -4.063 -13.479 1.00 96.75 276 TYR A CA 1
ATOM 2216 C C . TYR A 1 276 ? 23.403 -2.744 -12.701 1.00 96.75 276 TYR A C 1
ATOM 2218 O O . TYR A 1 276 ? 22.341 -2.211 -12.380 1.00 96.75 276 TYR A O 1
ATOM 2226 N N . LYS A 1 277 ? 24.595 -2.195 -12.436 1.00 97.19 277 LYS A N 1
ATOM 2227 C CA . LYS A 1 277 ? 24.738 -0.924 -11.724 1.00 97.19 277 LYS A CA 1
ATOM 2228 C C . LYS A 1 277 ? 24.083 0.225 -12.493 1.00 97.19 277 LYS A C 1
ATOM 2230 O O . LYS A 1 277 ? 23.302 0.956 -11.897 1.00 97.19 277 LYS A O 1
ATOM 2235 N N . GLY A 1 278 ? 24.327 0.331 -13.801 1.00 96.19 278 GLY A N 1
ATOM 2236 C CA . GLY A 1 278 ? 23.694 1.339 -14.656 1.00 96.19 278 GLY A CA 1
ATOM 2237 C C . GLY A 1 278 ? 22.166 1.256 -14.621 1.00 96.19 278 GLY A C 1
ATOM 2238 O O . GLY A 1 278 ? 21.502 2.258 -14.372 1.00 96.19 278 GLY A O 1
ATOM 2239 N N . ASN A 1 279 ? 21.606 0.050 -14.755 1.00 96.50 279 ASN A N 1
ATOM 2240 C CA . ASN A 1 279 ? 20.166 -0.185 -14.645 1.00 96.50 279 ASN A CA 1
ATOM 2241 C C . ASN A 1 279 ? 19.615 0.259 -13.279 1.00 96.50 279 ASN A C 1
ATOM 2243 O O . ASN A 1 279 ? 18.602 0.955 -13.225 1.00 96.50 279 ASN A O 1
ATOM 2247 N N . VAL A 1 280 ? 20.270 -0.118 -12.176 1.00 97.50 280 VAL A N 1
ATOM 2248 C CA . VAL A 1 280 ? 19.857 0.266 -10.813 1.00 97.50 280 VAL A CA 1
ATOM 2249 C C . VAL A 1 280 ? 19.918 1.781 -10.614 1.00 97.50 280 VAL A C 1
ATOM 2251 O O . VAL A 1 280 ? 18.983 2.353 -10.049 1.00 97.50 280 VAL A O 1
ATOM 2254 N N . ASP A 1 281 ? 20.982 2.432 -11.084 1.00 96.38 281 ASP A N 1
ATOM 2255 C CA . ASP A 1 281 ? 21.164 3.879 -10.965 1.00 96.38 281 ASP A CA 1
ATOM 2256 C C . ASP A 1 281 ? 20.071 4.623 -11.749 1.00 96.38 281 ASP A C 1
ATOM 2258 O O . ASP A 1 281 ? 19.404 5.497 -11.191 1.00 96.38 281 ASP A O 1
ATOM 2262 N N . THR A 1 282 ? 19.789 4.215 -12.993 1.00 94.56 282 THR A N 1
ATOM 2263 C CA . THR A 1 282 ? 18.714 4.802 -13.810 1.00 94.56 282 THR A CA 1
ATOM 2264 C C . THR A 1 282 ? 17.330 4.565 -13.206 1.00 94.56 282 THR A C 1
ATOM 2266 O O . THR A 1 282 ? 16.532 5.499 -13.116 1.00 94.56 282 THR A O 1
ATOM 2269 N N . LEU A 1 283 ? 17.042 3.354 -12.713 1.00 96.12 283 LEU A N 1
ATOM 2270 C CA . LEU A 1 283 ? 15.770 3.032 -12.054 1.00 96.12 283 LEU A CA 1
ATOM 2271 C C . LEU A 1 283 ? 15.511 3.881 -10.801 1.00 96.12 283 LEU A C 1
ATOM 2273 O O . LEU A 1 283 ? 14.349 4.035 -10.418 1.00 96.12 283 LEU A O 1
ATOM 2277 N N . LYS A 1 284 ? 16.553 4.432 -10.163 1.00 95.25 284 LYS A N 1
ATOM 2278 C CA . LYS A 1 284 ? 16.465 5.250 -8.941 1.00 95.25 284 LYS A CA 1
ATOM 2279 C C . LYS A 1 284 ? 16.383 6.760 -9.193 1.00 95.25 284 LYS A C 1
ATOM 2281 O O . LYS A 1 284 ? 16.036 7.483 -8.260 1.00 95.25 284 LYS A O 1
ATOM 2286 N N . ILE A 1 285 ? 16.582 7.246 -10.421 1.00 92.38 285 ILE A N 1
ATOM 2287 C CA . ILE A 1 285 ? 16.466 8.678 -10.768 1.00 92.38 285 ILE A CA 1
ATOM 2288 C C . ILE A 1 285 ? 15.067 9.195 -10.421 1.00 92.38 285 ILE A C 1
ATOM 2290 O O . ILE A 1 285 ? 14.077 8.667 -10.912 1.00 92.38 285 ILE A O 1
ATOM 2294 N N . VAL A 1 286 ? 14.932 10.212 -9.568 1.00 89.06 286 VAL A N 1
ATOM 2295 C CA . VAL A 1 286 ? 13.613 10.776 -9.216 1.00 89.06 286 VAL A CA 1
ATOM 2296 C C . VAL A 1 286 ? 12.928 11.392 -10.441 1.00 89.06 286 VAL A C 1
ATOM 2298 O O . VAL A 1 286 ? 13.588 11.901 -11.338 1.00 89.06 286 VAL A O 1
ATOM 2301 N N . ASP A 1 287 ? 11.595 11.383 -10.488 1.00 87.44 287 ASP A N 1
ATOM 2302 C CA . ASP A 1 287 ? 10.844 11.713 -11.712 1.00 87.44 287 ASP A CA 1
ATOM 2303 C C . ASP A 1 287 ? 11.133 13.111 -12.294 1.00 87.44 287 ASP A C 1
ATOM 2305 O O . ASP A 1 287 ? 10.903 13.341 -13.478 1.00 87.44 287 ASP A O 1
ATOM 2309 N N . ASN A 1 288 ? 11.609 14.067 -11.488 1.00 87.56 288 ASN A N 1
ATOM 2310 C CA . ASN A 1 288 ? 11.980 15.405 -11.966 1.00 87.56 288 ASN A CA 1
ATOM 2311 C C . ASN A 1 288 ? 13.415 15.501 -12.502 1.00 87.56 288 ASN A C 1
ATOM 2313 O O . ASN A 1 288 ? 13.739 16.454 -13.208 1.00 87.56 288 ASN A O 1
ATOM 2317 N N . ASP A 1 289 ? 14.250 14.505 -12.230 1.00 90.56 289 ASP A N 1
ATOM 2318 C CA . ASP A 1 289 ? 15.634 14.440 -12.703 1.00 90.56 289 ASP A CA 1
ATOM 2319 C C . ASP A 1 289 ? 15.764 13.610 -13.987 1.00 90.56 289 ASP A C 1
ATOM 2321 O O . ASP A 1 289 ? 16.790 13.655 -14.657 1.00 90.56 289 ASP A O 1
ATOM 2325 N N . ILE A 1 290 ? 14.693 12.920 -14.388 1.00 91.25 290 ILE A N 1
ATOM 2326 C CA . ILE A 1 290 ? 14.606 12.224 -15.673 1.00 91.25 290 ILE A CA 1
ATOM 2327 C C . ILE A 1 290 ? 14.720 13.232 -16.826 1.00 91.25 290 ILE A C 1
ATOM 2329 O O . ILE A 1 290 ? 14.111 14.310 -16.794 1.00 91.25 290 ILE A O 1
ATOM 2333 N N . ARG A 1 291 ? 15.484 12.874 -17.860 1.00 92.31 291 ARG A N 1
ATOM 2334 C CA . ARG A 1 291 ? 15.629 13.647 -19.098 1.00 92.31 291 ARG A CA 1
ATOM 2335 C C . ARG A 1 291 ? 15.304 12.779 -20.311 1.00 92.31 291 ARG A C 1
ATOM 2337 O O . ARG A 1 291 ? 15.638 11.598 -20.316 1.00 92.31 291 ARG A O 1
ATOM 2344 N N . TYR A 1 292 ? 14.616 13.352 -21.295 1.00 92.12 292 TYR A N 1
ATOM 2345 C CA . TYR A 1 292 ? 14.217 12.668 -22.525 1.00 92.12 292 TYR A CA 1
ATOM 2346 C C . TYR A 1 292 ? 14.440 13.544 -23.756 1.00 92.12 292 TYR A C 1
ATOM 2348 O O . TYR A 1 292 ? 14.363 14.769 -23.692 1.00 92.12 292 TYR A O 1
ATOM 2356 N N . LYS A 1 293 ? 14.655 12.906 -24.904 1.00 92.56 293 LYS A N 1
ATOM 2357 C CA . LYS A 1 293 ? 14.807 13.584 -26.189 1.00 92.56 293 LYS A CA 1
ATOM 2358 C C . LYS A 1 293 ? 13.454 14.070 -26.722 1.00 92.56 293 LYS A C 1
ATOM 2360 O O . LYS A 1 293 ? 12.683 13.270 -27.249 1.00 92.56 293 LYS A O 1
ATOM 2365 N N . ALA A 1 294 ? 13.165 15.362 -26.586 1.00 92.25 294 ALA A N 1
ATOM 2366 C CA . ALA A 1 294 ? 11.982 16.018 -27.151 1.00 92.25 294 ALA A CA 1
ATOM 2367 C C . ALA A 1 294 ? 12.168 17.541 -27.176 1.00 92.25 294 ALA A C 1
ATOM 2369 O O . ALA A 1 294 ? 12.770 18.082 -26.264 1.00 92.25 294 ALA A O 1
ATOM 2370 N N . ASP A 1 295 ? 11.542 18.247 -28.117 1.00 93.62 295 ASP A N 1
ATOM 2371 C CA . ASP A 1 295 ? 11.652 19.717 -28.198 1.00 93.62 295 ASP A CA 1
ATOM 2372 C C . ASP A 1 295 ? 10.715 20.458 -27.218 1.00 93.62 295 ASP A C 1
ATOM 2374 O O . ASP A 1 295 ? 10.683 21.687 -27.157 1.00 93.62 295 ASP A O 1
ATOM 2378 N N . SER A 1 296 ? 9.885 19.722 -26.471 1.00 92.38 296 SER A N 1
ATOM 2379 C CA . SER A 1 296 ? 8.874 20.285 -25.572 1.00 92.38 296 SER A CA 1
ATOM 2380 C C . SER A 1 296 ? 8.521 19.328 -24.433 1.00 92.38 296 SER A C 1
ATOM 2382 O O . SER A 1 296 ? 8.772 18.124 -24.508 1.00 92.38 296 SER A O 1
ATOM 2384 N N . PHE A 1 297 ? 7.910 19.860 -23.372 1.00 90.44 297 PHE A N 1
ATOM 2385 C CA . PHE A 1 297 ? 7.393 19.041 -22.278 1.00 90.44 297 PHE A CA 1
ATOM 2386 C C . PHE A 1 297 ? 6.265 18.117 -22.742 1.00 90.44 297 PHE A C 1
ATOM 2388 O O . PHE A 1 297 ? 5.247 18.565 -23.268 1.00 90.44 297 PHE A O 1
ATOM 2395 N N . VAL A 1 298 ? 6.396 16.832 -22.418 1.00 89.44 298 VAL A N 1
ATOM 2396 C CA . VAL A 1 298 ? 5.323 15.845 -22.541 1.00 89.44 298 VAL A CA 1
ATOM 2397 C C . VAL A 1 298 ? 4.686 15.650 -21.165 1.00 89.44 298 VAL A C 1
ATOM 2399 O O . VAL A 1 298 ? 5.217 14.941 -20.315 1.00 89.44 298 VAL A O 1
ATOM 2402 N N . PHE A 1 299 ? 3.539 16.293 -20.922 1.00 83.31 299 PHE A N 1
ATOM 2403 C CA . PHE A 1 299 ? 2.917 16.372 -19.587 1.00 83.31 299 PHE A CA 1
ATOM 2404 C C . PHE A 1 299 ? 2.583 15.019 -18.937 1.00 83.31 299 PHE A C 1
ATOM 2406 O O . PHE A 1 299 ? 2.585 14.911 -17.712 1.00 83.31 299 PHE A O 1
ATOM 2413 N N . ASN A 1 300 ? 2.330 13.983 -19.739 1.00 83.25 300 ASN A N 1
ATOM 2414 C CA . ASN A 1 300 ? 2.001 12.640 -19.250 1.00 83.25 300 ASN A CA 1
ATOM 2415 C C . ASN A 1 300 ? 3.225 11.714 -19.122 1.00 83.25 300 ASN A C 1
ATOM 2417 O O . ASN A 1 300 ? 3.060 10.516 -18.896 1.00 83.25 300 ASN A O 1
ATOM 2421 N N . VAL A 1 301 ? 4.442 12.249 -19.265 1.00 89.00 301 VAL A N 1
ATOM 2422 C CA . VAL A 1 301 ? 5.706 11.509 -19.155 1.00 89.00 301 VAL A CA 1
ATOM 2423 C C . VAL A 1 301 ? 6.556 12.105 -18.028 1.00 89.00 301 VAL A C 1
ATOM 2425 O O . VAL A 1 301 ? 6.606 13.320 -17.814 1.00 89.00 301 VAL A O 1
ATOM 2428 N N . ALA A 1 302 ? 7.213 11.236 -17.256 1.00 88.50 302 ALA A N 1
ATOM 2429 C CA . ALA A 1 302 ? 8.137 11.666 -16.211 1.00 88.50 302 ALA A CA 1
ATOM 2430 C C . ALA A 1 302 ? 9.409 12.297 -16.802 1.00 88.50 302 ALA A C 1
ATOM 2432 O O . ALA A 1 302 ? 9.935 11.813 -17.799 1.00 88.50 302 ALA A O 1
ATOM 2433 N N . GLY A 1 303 ? 9.903 13.366 -16.175 1.00 89.94 303 GLY A N 1
ATOM 2434 C CA . GLY A 1 303 ? 11.072 14.130 -16.615 1.00 89.94 303 GLY A CA 1
ATOM 2435 C C . GLY A 1 303 ? 10.766 15.421 -17.374 1.00 89.94 303 GLY A C 1
ATOM 2436 O O . GLY A 1 303 ? 9.658 15.964 -17.290 1.00 89.94 303 GLY A O 1
ATOM 2437 N N . ALA A 1 304 ? 11.782 15.896 -18.092 1.00 93.31 304 ALA A N 1
ATOM 2438 C CA . ALA A 1 304 ? 11.770 17.049 -18.991 1.00 93.31 304 ALA A CA 1
ATOM 2439 C C . ALA A 1 304 ? 12.674 16.796 -20.217 1.00 93.31 304 ALA A C 1
ATOM 2441 O O . ALA A 1 304 ? 13.499 15.881 -20.163 1.00 93.31 304 ALA A O 1
ATOM 2442 N N . PRO A 1 305 ? 12.569 17.611 -21.283 1.00 94.69 305 PRO A N 1
ATOM 2443 C CA . PRO A 1 305 ? 13.557 17.652 -22.362 1.00 94.69 305 PRO A CA 1
ATOM 2444 C C . PRO A 1 305 ? 15.010 17.734 -21.877 1.00 94.69 305 PRO A C 1
ATOM 2446 O O . PRO A 1 305 ? 15.283 18.365 -20.853 1.00 94.69 305 PRO A O 1
ATOM 2449 N N . GLU A 1 306 ? 15.948 17.136 -22.612 1.00 94.12 306 GLU A N 1
ATOM 2450 C CA . GLU A 1 306 ? 17.389 17.145 -22.302 1.00 94.12 306 GLU A CA 1
ATOM 2451 C C . GLU A 1 306 ? 17.972 18.564 -22.173 1.00 94.12 306 GLU A C 1
ATOM 2453 O O . GLU A 1 306 ? 18.848 18.807 -21.340 1.00 94.12 306 GLU A O 1
ATOM 2458 N N . GLU A 1 307 ? 17.440 19.532 -22.921 1.00 94.19 307 GLU A N 1
ATOM 2459 C CA . GLU A 1 307 ? 17.851 20.938 -22.897 1.00 94.19 307 GLU A CA 1
ATOM 2460 C C . GLU A 1 307 ? 17.408 21.662 -21.612 1.00 94.19 307 GLU A C 1
ATOM 2462 O O . GLU A 1 307 ? 17.954 22.712 -21.249 1.00 94.19 307 GLU A O 1
ATOM 2467 N N . VAL A 1 308 ? 16.428 21.112 -20.887 1.00 93.06 308 VAL A N 1
ATOM 2468 C CA . VAL A 1 308 ? 15.911 21.691 -19.645 1.00 93.06 308 VAL A CA 1
ATOM 2469 C C . VAL A 1 308 ? 16.811 21.299 -18.477 1.00 93.06 308 VAL A C 1
ATOM 2471 O O . VAL A 1 308 ? 16.779 20.182 -17.958 1.00 93.06 308 VAL A O 1
ATOM 2474 N N . LYS A 1 309 ? 17.581 22.270 -17.978 1.00 89.12 309 LYS A N 1
ATOM 2475 C CA . LYS A 1 309 ? 18.459 22.063 -16.816 1.00 89.12 309 LYS A CA 1
ATOM 2476 C C . LYS A 1 309 ? 17.670 21.767 -15.541 1.00 89.12 309 LYS A C 1
ATOM 2478 O O . LYS A 1 309 ? 17.981 20.807 -14.840 1.00 89.12 309 LYS A O 1
ATOM 2483 N N . GLN A 1 310 ? 16.648 22.571 -15.244 1.00 88.38 310 GLN A N 1
ATOM 2484 C CA . GLN A 1 310 ? 15.822 22.455 -14.039 1.00 88.38 310 GLN A CA 1
ATOM 2485 C C . GLN A 1 310 ? 14.397 22.949 -14.300 1.00 88.38 310 GLN A C 1
ATOM 2487 O O . GLN A 1 310 ? 14.183 23.848 -15.109 1.00 88.38 310 GLN A O 1
ATOM 2492 N N . PHE A 1 311 ? 13.434 22.384 -13.573 1.00 86.88 311 PHE A N 1
ATOM 2493 C CA . PHE A 1 311 ? 12.042 22.826 -13.556 1.00 86.88 311 PHE A CA 1
ATOM 2494 C C . PHE A 1 311 ? 11.407 22.514 -12.198 1.00 86.88 311 PHE A C 1
ATOM 2496 O O . PHE A 1 311 ? 11.874 21.652 -11.453 1.00 86.88 311 PHE A O 1
ATOM 2503 N N . SER A 1 312 ? 10.330 23.218 -11.865 1.00 81.50 312 SER A N 1
ATOM 2504 C CA . SER A 1 312 ? 9.530 22.971 -10.665 1.00 81.50 312 SER A CA 1
ATOM 2505 C C . SER A 1 312 ? 8.054 23.263 -10.946 1.00 81.50 312 SER A C 1
ATOM 2507 O O . SER A 1 312 ? 7.707 23.803 -11.993 1.00 81.50 312 SER A O 1
ATOM 2509 N N . GLY A 1 313 ? 7.162 22.851 -10.041 1.00 71.44 313 GLY A N 1
ATOM 2510 C CA . GLY A 1 313 ? 5.727 23.151 -10.144 1.00 71.44 313 GLY A CA 1
ATOM 2511 C C . GLY A 1 313 ? 4.915 22.255 -11.089 1.00 71.44 313 GLY A C 1
ATOM 2512 O O . GLY A 1 313 ? 3.692 22.346 -11.083 1.00 71.44 313 GLY A O 1
ATOM 2513 N N . ILE A 1 314 ? 5.534 21.328 -11.824 1.00 72.81 314 ILE A N 1
ATOM 2514 C CA . ILE A 1 314 ? 4.814 20.366 -12.677 1.00 72.81 314 ILE A CA 1
ATOM 2515 C C . ILE A 1 314 ? 4.346 19.166 -11.843 1.00 72.81 314 ILE A C 1
ATOM 2517 O O . ILE A 1 314 ? 5.166 18.487 -11.220 1.00 72.81 314 ILE A O 1
ATOM 2521 N N . SER A 1 315 ? 3.034 18.916 -11.810 1.00 65.81 315 SER A N 1
ATOM 2522 C CA . SER A 1 315 ? 2.472 17.642 -11.339 1.00 65.81 315 SER A CA 1
ATOM 2523 C C . SER A 1 315 ? 2.268 16.698 -12.499 1.00 65.81 315 SER A C 1
ATOM 2525 O O . SER A 1 315 ? 2.183 17.114 -13.652 1.00 65.81 315 SER A O 1
ATOM 2527 N N . ARG A 1 316 ? 2.114 15.418 -12.167 1.00 69.56 316 ARG A N 1
ATOM 2528 C CA . ARG A 1 316 ? 1.724 14.391 -13.123 1.00 69.56 316 ARG A CA 1
ATOM 2529 C C . ARG A 1 316 ? 0.466 13.680 -12.639 1.00 69.56 316 ARG A C 1
ATOM 2531 O O . ARG A 1 316 ? 0.294 13.552 -11.422 1.00 69.56 316 ARG A O 1
ATOM 2538 N N . PRO A 1 317 ? -0.407 13.245 -13.558 1.00 63.44 317 PRO A N 1
ATOM 2539 C CA . PRO A 1 317 ? -1.552 12.429 -13.203 1.00 63.44 317 PRO A CA 1
ATOM 2540 C C . PRO A 1 317 ? -1.074 11.092 -12.625 1.00 63.44 317 PRO A C 1
ATOM 2542 O O . PRO A 1 317 ? -0.330 10.341 -13.251 1.00 63.44 317 PRO A O 1
ATOM 2545 N N . GLU A 1 318 ? -1.503 10.808 -11.407 1.00 63.69 318 GLU A N 1
ATOM 2546 C CA . GLU A 1 318 ? -1.360 9.528 -10.733 1.00 63.69 318 GLU A CA 1
ATOM 2547 C C . GLU A 1 318 ? -2.446 8.577 -11.246 1.00 63.69 318 GLU A C 1
ATOM 2549 O O . GLU A 1 318 ? -3.562 8.990 -11.576 1.00 63.69 318 GLU A O 1
ATOM 2554 N N . SER A 1 319 ? -2.142 7.282 -11.289 1.00 56.38 319 SER A N 1
ATOM 2555 C CA . SER A 1 319 ? -3.037 6.248 -11.825 1.00 56.38 319 SER A CA 1
ATOM 2556 C C . SER A 1 319 ? -4.385 6.142 -11.093 1.00 56.38 319 SER A C 1
ATOM 2558 O O . SER A 1 319 ? -5.346 5.638 -11.669 1.00 56.38 319 SER A O 1
ATOM 2560 N N . TRP A 1 320 ? -4.494 6.658 -9.863 1.00 55.31 320 TRP A N 1
ATOM 2561 C CA . TRP A 1 320 ? -5.741 6.731 -9.088 1.00 55.31 320 TRP A CA 1
ATOM 2562 C C . TRP A 1 320 ? -6.496 8.072 -9.213 1.00 55.31 320 TRP A C 1
ATOM 2564 O O . TRP A 1 320 ? -7.453 8.303 -8.477 1.00 55.31 320 TRP A O 1
ATOM 2574 N N . GLY A 1 321 ? -6.070 8.981 -10.104 1.00 55.16 321 GLY A N 1
ATOM 2575 C CA . GLY A 1 321 ? -6.813 10.202 -10.455 1.00 55.16 321 GLY A CA 1
ATOM 2576 C C . GLY A 1 321 ? -6.443 11.490 -9.703 1.00 55.16 321 GLY A C 1
ATOM 2577 O O . GLY A 1 321 ? -7.189 12.466 -9.780 1.00 55.16 321 GLY A O 1
ATOM 2578 N N . ARG A 1 322 ? -5.311 11.535 -8.988 1.00 58.44 322 ARG A N 1
ATOM 2579 C CA . ARG A 1 322 ? -4.755 12.772 -8.402 1.00 58.44 322 ARG A CA 1
ATOM 2580 C C . ARG A 1 322 ? -3.609 13.309 -9.248 1.00 58.44 322 ARG A C 1
ATOM 2582 O O . ARG A 1 322 ? -3.067 12.604 -10.081 1.00 58.44 322 ARG A O 1
ATOM 2589 N N . TRP A 1 323 ? -3.243 14.564 -9.032 1.00 57.41 323 TRP A N 1
ATOM 2590 C CA . TRP A 1 323 ? -2.020 15.145 -9.579 1.00 57.41 323 TRP A CA 1
ATOM 2591 C C . TRP A 1 323 ? -0.975 15.171 -8.461 1.00 57.41 323 TRP A C 1
ATOM 2593 O O . TRP A 1 323 ? -1.250 15.725 -7.396 1.00 57.41 323 TRP A O 1
ATOM 2603 N N . SER A 1 324 ? 0.212 14.609 -8.701 1.00 55.31 324 SER A N 1
ATOM 2604 C CA . SER A 1 324 ? 1.257 14.329 -7.692 1.00 55.31 324 SER A CA 1
ATOM 2605 C C . SER A 1 324 ? 1.781 15.533 -6.897 1.00 55.31 324 SER A C 1
ATOM 2607 O O . SER A 1 324 ? 2.496 15.383 -5.909 1.00 55.31 324 SER A O 1
ATOM 2609 N N . ASN A 1 325 ? 1.412 16.751 -7.298 1.00 48.28 325 ASN A N 1
ATOM 2610 C CA . ASN A 1 325 ? 1.738 17.988 -6.595 1.00 48.28 325 ASN A CA 1
ATOM 2611 C C . ASN A 1 325 ? 0.544 18.940 -6.426 1.00 48.28 325 ASN A C 1
ATOM 2613 O O . ASN A 1 325 ? 0.761 20.089 -6.035 1.00 48.28 325 ASN A O 1
ATOM 2617 N N . ALA A 1 326 ? -0.691 18.505 -6.709 1.00 43.91 326 ALA A N 1
ATOM 2618 C CA . ALA A 1 326 ? -1.868 19.346 -6.533 1.00 43.91 326 ALA A CA 1
ATOM 2619 C C . ALA A 1 326 ? -2.091 19.633 -5.042 1.00 43.91 326 ALA A C 1
ATOM 2621 O O . ALA A 1 326 ? -2.921 19.026 -4.368 1.00 43.91 326 ALA A O 1
ATOM 2622 N N . ARG A 1 327 ? -1.388 20.649 -4.533 1.00 41.50 327 ARG A N 1
ATOM 2623 C CA . ARG A 1 327 ? -1.976 21.574 -3.578 1.00 41.50 327 ARG A CA 1
ATOM 2624 C C . ARG A 1 327 ? -3.146 22.189 -4.318 1.00 41.50 327 ARG A C 1
ATOM 2626 O O . ARG A 1 327 ? -2.961 23.102 -5.116 1.00 41.50 327 ARG A O 1
ATOM 2633 N N . VAL A 1 328 ? -4.338 21.641 -4.101 1.00 41.44 328 VAL A N 1
ATOM 2634 C CA . VAL A 1 328 ? -5.573 22.337 -4.447 1.00 41.44 328 VAL A CA 1
ATOM 2635 C C . VAL A 1 328 ? -5.478 23.649 -3.679 1.00 41.44 328 VAL A C 1
ATOM 2637 O O . VAL A 1 328 ? -5.563 23.655 -2.450 1.00 41.44 328 VAL A O 1
ATOM 2640 N N . GLY A 1 329 ? -5.099 24.718 -4.382 1.00 32.91 329 GLY A N 1
ATOM 2641 C CA . GLY A 1 329 ? -4.882 26.022 -3.780 1.00 32.91 329 GLY A CA 1
ATOM 2642 C C . GLY A 1 329 ? -6.107 26.382 -2.957 1.00 32.91 329 GLY A C 1
ATOM 2643 O O . GLY A 1 329 ? -7.228 26.026 -3.330 1.00 32.91 329 GLY A O 1
ATOM 2644 N N . GLN A 1 330 ? -5.893 27.047 -1.821 1.00 36.56 330 GLN A N 1
ATOM 2645 C CA . GLN A 1 330 ? -6.993 27.645 -1.079 1.00 36.56 330 GLN A CA 1
ATOM 2646 C C . GLN A 1 330 ? -7.870 28.391 -2.086 1.00 36.56 330 GLN A C 1
ATOM 2648 O O . GLN A 1 330 ? -7.376 29.277 -2.790 1.00 36.56 330 GLN A O 1
ATOM 2653 N N . ARG A 1 331 ? -9.157 28.024 -2.176 1.00 31.64 331 ARG A N 1
ATOM 2654 C CA . ARG A 1 331 ? -10.141 28.977 -2.679 1.00 31.64 331 ARG A CA 1
ATOM 2655 C C . ARG A 1 331 ? -9.927 30.221 -1.833 1.00 31.64 331 ARG A C 1
ATOM 2657 O O . ARG A 1 331 ? -10.102 30.163 -0.618 1.00 31.64 331 ARG A O 1
ATOM 2664 N N . ARG A 1 332 ? -9.482 31.301 -2.470 1.00 34.56 332 ARG A N 1
ATOM 2665 C CA . ARG A 1 332 ? -9.763 32.629 -1.949 1.00 34.56 332 ARG A CA 1
ATOM 2666 C C . ARG A 1 332 ? -11.285 32.716 -1.947 1.00 34.56 332 ARG A C 1
ATOM 2668 O O . ARG A 1 332 ? -11.892 32.792 -3.009 1.00 34.56 332 ARG A O 1
ATOM 2675 N N . GLU A 1 333 ? -11.875 32.493 -0.783 1.00 38.00 333 GLU A N 1
ATOM 2676 C CA . GLU A 1 333 ? -13.152 33.109 -0.464 1.00 38.00 333 GLU A CA 1
ATOM 2677 C C . GLU A 1 333 ? -12.787 34.569 -0.184 1.00 38.00 333 GLU A C 1
ATOM 2679 O O . GLU A 1 333 ? -12.032 34.821 0.753 1.00 38.00 333 GLU A O 1
ATOM 2684 N N . ASP A 1 334 ? -13.168 35.419 -1.140 1.00 37.06 334 ASP A N 1
ATOM 2685 C CA . ASP A 1 334 ? -13.162 36.890 -1.207 1.00 37.06 334 ASP A CA 1
ATOM 2686 C C . ASP A 1 334 ? -12.323 37.684 -0.188 1.00 37.06 334 ASP A C 1
ATOM 2688 O O . ASP A 1 334 ? -12.647 37.694 1.023 1.00 37.06 334 ASP A O 1
#

Sequence (334 aa):
MDTHHPDGFISRTCERKRYDVDGKKNLSFSAVSCSQEHIAALIEKIKASPYFKNTVIVVSSDHLAMKNSAWDYLNKHDRSNLFFVLRGDKPQQETLAVKRNTMDNGATVLDILGGDNYIGLGRSSLSGQSLSGIFMNMKEKVLAWKPDVIRLWNFPKEMKNFTIDSQKNMIAFSGSHFRLPLLLRVSDQRVEPLPESEYSAPLRFQLADFAPRDNFVWVDRCYKMGQLWSPELALSTDWCVSQGQLGGEQKVQHVDKPQWHGKTAFRDTLIDMERYKGNVDTLKIVDNDIRYKADSFVFNVAGAPEEVKQFSGISRPESWGRWSNARVGQRRED